Protein AF-X1LHS2-F1 (afdb_monomer_lite)

Structure (mmCIF, N/CA/C/O backbone):
data_AF-X1LHS2-F1
#
_entry.id   AF-X1LHS2-F1
#
loop_
_atom_site.group_PDB
_atom_site.id
_atom_site.type_symbol
_atom_site.label_atom_id
_atom_site.label_alt_id
_atom_site.label_comp_id
_atom_site.label_asym_id
_atom_site.label_entity_id
_atom_site.label_seq_id
_atom_site.pdbx_PDB_ins_code
_atom_site.Cartn_x
_atom_site.Cartn_y
_atom_site.Cartn_z
_atom_site.occupancy
_atom_site.B_iso_or_equiv
_atom_site.auth_seq_id
_atom_site.auth_comp_id
_atom_site.auth_asym_id
_atom_site.auth_atom_id
_atom_site.pdbx_PDB_model_num
ATOM 1 N N . ARG A 1 1 ? -38.981 -6.660 27.060 1.00 59.09 1 ARG A N 1
ATOM 2 C CA . ARG A 1 1 ? -37.739 -7.383 26.666 1.00 59.09 1 ARG A CA 1
ATOM 3 C C . ARG A 1 1 ? -36.846 -6.541 25.752 1.00 59.09 1 ARG A C 1
ATOM 5 O O . ARG A 1 1 ? -35.764 -6.213 26.203 1.00 59.09 1 ARG A O 1
ATOM 12 N N . GLY A 1 2 ? -37.255 -6.152 24.534 1.00 71.25 2 GLY A N 1
ATOM 13 C CA . GLY A 1 2 ? -36.414 -5.306 23.658 1.00 71.25 2 GLY A CA 1
ATOM 14 C C . GLY A 1 2 ? -36.145 -3.892 24.203 1.00 71.25 2 GLY A C 1
ATOM 15 O O . GLY A 1 2 ? -35.006 -3.435 24.198 1.00 71.25 2 GLY A O 1
ATOM 16 N N . GLU A 1 3 ? -37.166 -3.231 24.757 1.00 77.56 3 GLU A N 1
ATOM 17 C CA . GLU A 1 3 ? -37.019 -1.893 25.357 1.00 77.56 3 GLU A CA 1
ATOM 18 C C . GLU A 1 3 ? -36.154 -1.891 26.624 1.00 77.56 3 GLU A C 1
ATOM 20 O O . GLU A 1 3 ? -35.347 -0.984 26.817 1.00 77.56 3 GLU A O 1
ATOM 25 N N . ASP A 1 4 ? -36.255 -2.932 27.456 1.00 84.12 4 ASP A N 1
ATOM 26 C CA . ASP A 1 4 ? -35.435 -3.068 28.666 1.00 84.12 4 ASP A CA 1
ATOM 27 C C . ASP A 1 4 ? -33.950 -3.217 28.330 1.00 84.12 4 ASP A C 1
ATOM 29 O O . ASP A 1 4 ? -33.103 -2.587 28.962 1.00 84.12 4 ASP A O 1
ATOM 33 N N . VAL A 1 5 ? -33.639 -4.018 27.306 1.00 85.56 5 VAL A N 1
ATOM 34 C CA . VAL A 1 5 ? -32.272 -4.223 26.812 1.00 85.56 5 VAL A CA 1
ATOM 35 C C . VAL A 1 5 ? -31.713 -2.918 26.248 1.00 85.56 5 VAL A C 1
ATOM 37 O O . VAL A 1 5 ? -30.623 -2.507 26.645 1.00 85.56 5 VAL A O 1
ATOM 40 N N . LYS A 1 6 ? -32.485 -2.202 25.417 1.00 88.06 6 LYS A N 1
ATOM 41 C CA . LYS A 1 6 ? -32.100 -0.875 24.913 1.00 88.06 6 LYS A CA 1
ATOM 42 C C . LYS A 1 6 ? -31.823 0.104 26.058 1.00 88.06 6 LYS A C 1
ATOM 44 O O . LYS A 1 6 ? -30.785 0.760 26.058 1.00 88.06 6 LYS A O 1
ATOM 49 N N . ARG A 1 7 ? -32.710 0.175 27.056 1.00 90.94 7 ARG A N 1
ATOM 50 C CA . ARG A 1 7 ? -32.557 1.058 28.223 1.00 90.94 7 ARG A CA 1
ATOM 51 C C . ARG A 1 7 ? -31.268 0.773 28.994 1.00 90.94 7 ARG A C 1
ATOM 53 O O . ARG A 1 7 ? -30.566 1.711 29.359 1.00 90.94 7 ARG A O 1
ATOM 60 N N . VAL A 1 8 ? -30.951 -0.501 29.234 1.00 91.75 8 VAL A N 1
ATOM 61 C CA . VAL A 1 8 ? -29.719 -0.897 29.936 1.00 91.75 8 VAL A CA 1
ATOM 62 C C . VAL A 1 8 ? -28.481 -0.524 29.123 1.00 91.75 8 VAL A C 1
ATOM 64 O O . VAL A 1 8 ? -27.545 0.039 29.680 1.00 91.75 8 VAL A O 1
ATOM 67 N N . ILE A 1 9 ? -28.478 -0.779 27.815 1.00 91.19 9 ILE A N 1
ATOM 68 C CA . ILE A 1 9 ? -27.330 -0.487 26.943 1.00 91.19 9 ILE A CA 1
ATOM 69 C C . ILE A 1 9 ? -27.050 1.012 26.862 1.00 91.19 9 ILE A C 1
ATOM 71 O O . ILE A 1 9 ? -25.895 1.421 26.963 1.00 91.19 9 ILE A O 1
ATOM 75 N N . VAL A 1 10 ? -28.094 1.833 26.738 1.00 90.88 10 VAL A N 1
ATOM 76 C CA . VAL A 1 10 ? -27.954 3.296 26.759 1.00 90.88 10 VAL A CA 1
ATOM 77 C C . VAL A 1 10 ? -27.411 3.765 28.110 1.00 90.88 10 VAL A C 1
ATOM 79 O O . VAL A 1 10 ? -26.452 4.528 28.138 1.00 90.88 10 VAL A O 1
ATOM 82 N N . ALA A 1 11 ? -27.926 3.240 29.228 1.00 92.62 11 ALA A N 1
ATOM 83 C CA . ALA A 1 11 ? -27.426 3.589 30.560 1.00 92.62 11 ALA A CA 1
ATOM 84 C C . ALA A 1 11 ? -25.949 3.199 30.767 1.00 92.62 11 ALA A C 1
ATOM 86 O O . ALA A 1 11 ? -25.182 3.958 31.360 1.00 92.62 11 ALA A O 1
ATOM 87 N N . VAL A 1 12 ? -25.529 2.037 30.254 1.00 90.31 12 VAL A N 1
ATOM 88 C CA . VAL A 1 12 ? -24.115 1.631 30.237 1.00 90.31 12 VAL A CA 1
ATOM 89 C C . VAL A 1 12 ? -23.294 2.617 29.407 1.00 90.31 12 VAL A C 1
ATOM 91 O O . VAL A 1 12 ? -22.234 3.058 29.848 1.00 90.31 12 VAL A O 1
ATOM 94 N N . GLY A 1 13 ? -23.781 3.001 28.229 1.00 90.12 13 GLY A N 1
ATOM 95 C CA . GLY A 1 13 ? -23.100 3.964 27.374 1.00 90.12 13 GLY A CA 1
ATOM 96 C C . GLY A 1 13 ? -22.934 5.342 28.005 1.00 90.12 13 GLY A C 1
ATOM 97 O O . GLY A 1 13 ? -21.842 5.907 27.946 1.00 90.12 13 GLY A O 1
ATOM 98 N N . ASP A 1 14 ? -23.964 5.847 28.679 1.00 91.19 14 ASP A N 1
ATOM 99 C CA . ASP A 1 14 ? -23.903 7.107 29.422 1.00 91.19 14 ASP A CA 1
ATOM 100 C C . ASP A 1 14 ? -22.862 7.047 30.547 1.00 91.19 14 ASP A C 1
ATOM 102 O O . ASP A 1 14 ? -22.088 7.991 30.726 1.00 91.19 14 ASP A O 1
ATOM 106 N N . ALA A 1 15 ? -22.759 5.910 31.244 1.00 91.88 15 ALA A N 1
ATOM 107 C CA . ALA A 1 15 ? -21.727 5.697 32.256 1.00 91.88 15 ALA A CA 1
ATOM 108 C C . ALA A 1 15 ? -20.308 5.730 31.657 1.00 91.88 15 ALA A C 1
ATOM 110 O O . ALA A 1 15 ? -19.423 6.381 32.216 1.00 91.88 15 ALA A O 1
ATOM 111 N N . PHE A 1 16 ? -20.079 5.097 30.499 1.00 91.00 16 PHE A N 1
ATOM 112 C CA . PHE A 1 16 ? -18.788 5.163 29.797 1.00 91.00 16 PHE A CA 1
ATOM 113 C C . PHE A 1 16 ? -18.460 6.580 29.310 1.00 91.00 16 PHE A C 1
ATOM 115 O O . PHE A 1 16 ? -17.316 7.026 29.434 1.00 91.00 16 PHE A O 1
ATOM 122 N N . ILE A 1 17 ? -19.449 7.320 28.803 1.00 89.50 17 ILE A N 1
ATOM 123 C CA . ILE A 1 17 ? -19.281 8.724 28.401 1.00 89.50 17 ILE A CA 1
ATOM 124 C C . ILE A 1 17 ? -18.908 9.584 29.613 1.00 89.50 17 ILE A C 1
ATOM 126 O O . ILE A 1 17 ? -17.996 10.406 29.530 1.00 89.50 17 ILE A O 1
ATOM 130 N N . GLN A 1 18 ? -19.568 9.382 30.752 1.00 90.69 18 GLN A N 1
ATOM 131 C CA . GLN A 1 18 ? -19.261 10.121 31.971 1.00 90.69 18 GLN A CA 1
ATOM 132 C C . GLN A 1 18 ? -17.864 9.776 32.500 1.00 90.69 18 GLN A C 1
ATOM 134 O O . GLN A 1 18 ? -17.106 10.681 32.854 1.00 90.69 18 GLN A O 1
ATOM 139 N N . ALA A 1 19 ? -17.489 8.495 32.509 1.00 90.12 19 ALA A N 1
ATOM 140 C CA . ALA A 1 19 ? -16.157 8.050 32.913 1.00 90.12 19 ALA A CA 1
ATOM 141 C C . ALA A 1 19 ? -15.055 8.646 32.020 1.00 90.12 19 ALA A C 1
ATOM 143 O O . ALA A 1 19 ? -13.999 9.038 32.520 1.00 90.12 19 ALA A O 1
ATOM 144 N N . SER A 1 20 ? -15.329 8.794 30.721 1.00 89.62 20 SER A N 1
ATOM 145 C CA . SER A 1 20 ? -14.397 9.367 29.742 1.00 89.62 20 SER A CA 1
ATOM 146 C C . SER A 1 20 ? -13.970 10.801 30.074 1.00 89.62 20 SER A C 1
ATOM 148 O O . SER A 1 20 ? -12.860 11.200 29.747 1.00 89.62 20 SER A O 1
ATOM 150 N N . SER A 1 21 ? -14.796 11.575 30.791 1.00 84.81 21 SER A N 1
ATOM 151 C CA . SER A 1 21 ? -14.449 12.950 31.197 1.00 84.81 21 SER A CA 1
ATOM 152 C C . SER A 1 21 ? -13.212 13.052 32.103 1.00 84.81 21 SER A C 1
ATOM 154 O O . SER A 1 21 ? -12.633 14.130 32.223 1.00 84.81 21 SER A O 1
ATOM 156 N N . LYS A 1 22 ? -12.813 11.945 32.743 1.00 88.31 22 LYS A N 1
ATOM 157 C CA . LYS A 1 22 ? -11.669 11.867 33.665 1.00 88.31 22 LYS A CA 1
ATOM 158 C C . LYS A 1 22 ? -10.515 11.013 33.135 1.00 88.31 22 LYS A C 1
ATOM 160 O O . LYS A 1 22 ? -9.505 10.885 33.822 1.00 88.31 22 LYS A O 1
ATOM 165 N N . ALA A 1 23 ? -10.680 10.388 31.973 1.00 90.88 23 ALA A N 1
ATOM 166 C CA . ALA A 1 23 ? -9.703 9.475 31.395 1.00 90.88 23 ALA A CA 1
ATOM 167 C C . ALA A 1 23 ? -8.773 10.201 30.414 1.00 90.88 23 ALA A C 1
ATOM 169 O O . ALA A 1 23 ? -9.053 11.322 29.986 1.00 90.88 23 ALA A O 1
ATOM 170 N N . SER A 1 24 ? -7.673 9.547 30.029 1.00 91.94 24 SER A N 1
ATOM 171 C CA . SER A 1 24 ? -6.849 10.042 28.921 1.00 91.94 24 SER A CA 1
ATOM 172 C C . SER A 1 24 ? -7.632 9.987 27.600 1.00 91.94 24 SER A C 1
ATOM 174 O O . SER A 1 24 ? -8.632 9.267 27.475 1.00 91.94 24 SER A O 1
ATOM 176 N N . ALA A 1 25 ? -7.193 10.733 26.592 1.00 90.88 25 ALA A N 1
ATOM 177 C CA . ALA A 1 25 ? -7.806 10.713 25.271 1.00 90.88 25 ALA A CA 1
ATOM 178 C C . ALA A 1 25 ? -7.677 9.333 24.602 1.00 90.88 25 ALA A C 1
ATOM 180 O O . ALA A 1 25 ? -8.641 8.866 23.995 1.00 90.88 25 ALA A O 1
ATOM 181 N N . LEU A 1 26 ? -6.551 8.630 24.775 1.00 88.88 26 LEU A N 1
ATOM 182 C CA . LEU A 1 26 ? -6.389 7.244 24.314 1.00 88.88 26 LEU A CA 1
ATOM 183 C C . LEU A 1 26 ? -7.371 6.284 25.000 1.00 88.88 26 LEU A C 1
ATOM 185 O O . LEU A 1 26 ? -8.037 5.495 24.329 1.00 88.88 26 LEU A O 1
ATOM 189 N N . GLN A 1 27 ? -7.511 6.374 26.325 1.00 90.62 27 GLN A N 1
ATOM 190 C CA . GLN A 1 27 ? -8.464 5.547 27.076 1.00 90.62 27 GLN A CA 1
ATOM 191 C C . GLN A 1 27 ? -9.911 5.834 26.665 1.00 90.62 27 GLN A C 1
ATOM 193 O O . GLN A 1 27 ? -10.691 4.911 26.433 1.00 90.62 27 GLN A O 1
ATOM 198 N N . THR A 1 28 ? -10.246 7.115 26.515 1.00 92.19 28 THR A N 1
ATOM 199 C CA . THR A 1 28 ? -11.553 7.562 26.031 1.00 92.19 28 THR A CA 1
ATOM 200 C C . THR A 1 28 ? -11.835 7.010 24.637 1.00 92.19 28 THR A C 1
ATOM 202 O O . THR A 1 28 ? -12.903 6.447 24.413 1.00 92.19 28 THR A O 1
ATOM 205 N N . SER A 1 29 ? -10.874 7.103 23.712 1.00 91.19 29 SER A N 1
ATOM 206 C CA . SER A 1 29 ? -10.999 6.537 22.364 1.00 91.19 29 SER A CA 1
ATOM 207 C C . SER A 1 29 ? -11.299 5.036 22.418 1.00 91.19 29 SER A C 1
ATOM 209 O O . SER A 1 29 ? -12.275 4.583 21.822 1.00 91.19 29 SER A O 1
ATOM 211 N N . ALA A 1 30 ? -10.544 4.268 23.210 1.00 90.19 30 ALA A N 1
ATOM 212 C CA . ALA A 1 30 ? -10.753 2.828 23.350 1.00 90.19 30 ALA A CA 1
ATOM 213 C C . ALA A 1 30 ? -12.151 2.475 23.897 1.00 90.19 30 ALA A C 1
ATOM 215 O O . ALA A 1 30 ? -12.813 1.562 23.394 1.00 90.19 30 ALA A O 1
ATOM 216 N N . TRP A 1 31 ? -12.636 3.207 24.903 1.00 93.69 31 TRP A N 1
ATOM 217 C CA . TRP A 1 31 ? -13.978 3.003 25.456 1.00 93.69 31 TRP A CA 1
ATOM 218 C C . TRP A 1 31 ? -15.085 3.377 24.474 1.00 93.69 31 TRP A C 1
ATOM 220 O O . TRP A 1 31 ? -16.051 2.627 24.336 1.00 93.69 31 TRP A O 1
ATOM 230 N N . LEU A 1 32 ? -14.939 4.493 23.758 1.00 92.19 32 LEU A N 1
ATOM 231 C CA . LEU A 1 32 ? -15.903 4.922 22.749 1.00 92.19 32 LEU A CA 1
ATOM 232 C C . LEU A 1 32 ? -15.955 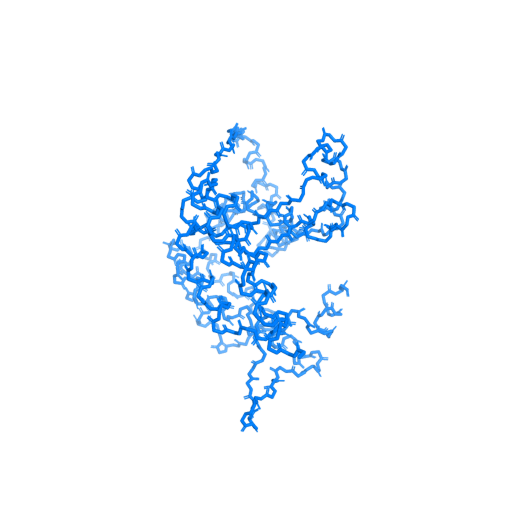3.950 21.562 1.00 92.19 32 LEU A C 1
ATOM 234 O O . LEU A 1 32 ? -17.046 3.652 21.088 1.00 92.19 32 LEU A O 1
ATOM 238 N N . GLN A 1 33 ? -14.826 3.384 21.124 1.00 91.38 33 GLN A N 1
ATOM 239 C CA . GLN A 1 33 ? -14.816 2.332 20.097 1.00 91.38 33 GLN A CA 1
ATOM 240 C C . GLN A 1 33 ? -15.627 1.108 20.538 1.00 91.38 33 GLN A C 1
ATOM 242 O O . GLN A 1 33 ? -16.459 0.603 19.782 1.00 91.38 33 GLN A O 1
ATOM 247 N N . ARG A 1 34 ? -15.415 0.647 21.779 1.00 91.38 34 ARG A N 1
ATOM 248 C CA . ARG A 1 34 ? -16.170 -0.478 22.342 1.00 91.38 34 ARG A CA 1
ATOM 249 C C . ARG A 1 34 ? -17.658 -0.152 22.432 1.00 91.38 34 ARG A C 1
ATOM 251 O O . ARG A 1 34 ? -18.480 -0.983 22.068 1.00 91.38 34 ARG A O 1
ATOM 258 N N . LEU A 1 35 ? -18.002 1.056 22.874 1.00 93.50 35 LEU A N 1
ATOM 259 C CA . LEU A 1 35 ? -19.388 1.502 22.960 1.00 93.50 35 LEU A CA 1
ATOM 260 C C . LEU A 1 35 ? -20.058 1.574 21.581 1.00 93.50 35 LEU A C 1
ATOM 262 O O . LEU A 1 35 ? -21.185 1.112 21.428 1.00 93.50 35 LEU A O 1
ATOM 266 N N . HIS A 1 36 ? -19.355 2.096 20.574 1.00 93.94 36 HIS A N 1
ATOM 267 C CA . HIS A 1 36 ? -19.827 2.129 19.192 1.00 93.94 36 HIS A CA 1
ATOM 268 C C .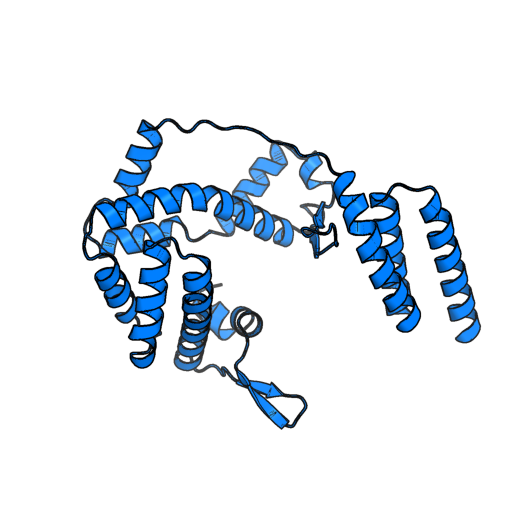 HIS A 1 36 ? -20.128 0.718 18.667 1.00 93.94 36 HIS A C 1
ATOM 270 O O . HIS A 1 36 ? -21.197 0.493 18.099 1.00 93.94 36 HIS A O 1
ATOM 276 N N . ALA A 1 37 ? -19.215 -0.237 18.882 1.00 92.69 37 ALA A N 1
ATOM 277 C CA . ALA A 1 37 ? -19.409 -1.630 18.479 1.00 92.69 37 ALA A CA 1
ATOM 278 C C . ALA A 1 37 ? -20.652 -2.243 19.143 1.00 92.69 37 ALA A C 1
ATOM 280 O O . ALA A 1 37 ? -21.505 -2.784 18.442 1.00 92.69 37 ALA A O 1
ATOM 281 N N . THR A 1 38 ? -20.813 -2.056 20.457 1.00 92.62 38 THR A N 1
ATOM 282 C CA . THR A 1 38 ? -22.007 -2.502 21.191 1.00 92.62 38 THR A CA 1
ATOM 283 C C . THR A 1 38 ? -23.281 -1.871 20.622 1.00 92.62 38 THR A C 1
ATOM 285 O O . THR A 1 38 ? -24.257 -2.564 20.363 1.00 92.62 38 THR A O 1
ATOM 288 N N . TYR A 1 39 ? -23.307 -0.560 20.374 1.00 94.31 39 TYR A N 1
ATOM 289 C CA . TYR A 1 39 ? -24.490 0.088 19.799 1.00 94.31 39 TYR A CA 1
ATOM 290 C C . TYR A 1 39 ? -24.850 -0.464 18.416 1.00 94.31 39 TYR A C 1
ATOM 292 O O . TYR A 1 39 ? -26.028 -0.709 18.155 1.00 94.31 39 TYR A O 1
ATOM 300 N N . LYS A 1 40 ? -23.863 -0.728 17.551 1.00 93.06 40 LYS A N 1
ATOM 301 C CA . LYS A 1 40 ? -24.103 -1.371 16.250 1.00 93.06 40 LYS A CA 1
ATOM 302 C C . LYS A 1 40 ? -24.645 -2.793 16.397 1.00 93.06 40 LYS A C 1
ATOM 304 O O . LYS A 1 40 ? -25.608 -3.122 15.710 1.00 93.06 40 LYS A O 1
ATOM 309 N N . GLU A 1 41 ? -24.084 -3.597 17.299 1.00 92.56 41 GLU A N 1
ATOM 310 C CA . GLU A 1 41 ? -24.525 -4.975 17.566 1.00 92.56 41 GLU A CA 1
ATOM 311 C C . GLU A 1 41 ? -26.004 -5.040 17.981 1.00 92.56 41 GLU A C 1
ATOM 313 O O . GLU A 1 41 ? -26.743 -5.916 17.538 1.00 92.56 41 GLU A O 1
ATOM 318 N N . PHE A 1 42 ? -26.470 -4.058 18.758 1.00 92.12 42 PHE A N 1
ATOM 319 C CA . PHE A 1 42 ? -27.859 -3.972 19.216 1.00 92.12 42 PHE A CA 1
ATOM 320 C C . PHE A 1 42 ? -28.777 -3.114 18.323 1.00 92.12 42 PHE A C 1
ATOM 322 O O . PHE A 1 42 ? -29.907 -2.812 18.710 1.00 92.12 42 PHE A O 1
ATOM 329 N N . GLY A 1 43 ? -28.325 -2.709 17.130 1.00 91.94 43 GLY A N 1
ATOM 330 C CA . GLY A 1 43 ? -29.133 -1.955 16.162 1.00 91.94 43 GLY A CA 1
ATOM 331 C C . GLY A 1 43 ? -29.392 -0.484 16.522 1.00 91.94 43 GLY A C 1
ATOM 332 O O . GLY A 1 43 ? -30.231 0.165 15.897 1.00 91.94 43 GLY A O 1
ATOM 333 N N . LEU A 1 44 ? -28.667 0.069 17.496 1.00 92.56 44 LEU A N 1
ATOM 334 C CA . LEU A 1 44 ? -28.751 1.460 17.957 1.00 92.56 44 LEU A CA 1
ATOM 335 C C . LEU A 1 44 ? -27.935 2.387 17.045 1.00 92.56 44 LEU A C 1
ATOM 337 O O . LEU A 1 44 ? -26.880 2.905 17.410 1.00 92.56 44 LEU A O 1
ATOM 341 N N . SER A 1 45 ? -28.394 2.530 15.800 1.00 92.50 45 SER A N 1
ATOM 342 C CA . SER A 1 45 ? -27.631 3.212 14.746 1.00 92.50 45 SER A CA 1
ATOM 343 C C . SER A 1 45 ? -27.439 4.706 15.001 1.00 92.50 45 SER A C 1
ATOM 345 O O . SER A 1 45 ? -26.349 5.212 14.741 1.00 92.50 45 SER A O 1
ATOM 347 N N . ASP A 1 46 ? -28.449 5.388 15.544 1.00 93.00 46 ASP A N 1
ATOM 348 C CA . ASP A 1 46 ? -28.384 6.827 15.828 1.00 93.00 46 ASP A CA 1
ATOM 349 C C . ASP A 1 46 ? -27.424 7.121 16.985 1.00 93.00 46 ASP A C 1
ATOM 351 O O . ASP A 1 46 ? -26.655 8.085 16.959 1.00 93.00 46 ASP A O 1
ATOM 355 N N . GLU A 1 47 ? -27.449 6.282 18.021 1.00 92.12 47 GLU A N 1
ATOM 356 C CA . GLU A 1 47 ? -26.526 6.365 19.142 1.00 92.12 47 GLU A CA 1
ATOM 357 C C . GLU A 1 47 ? -25.097 6.046 18.693 1.00 92.12 47 GLU A C 1
ATOM 359 O O . GLU A 1 47 ? -24.179 6.777 19.060 1.00 92.12 47 GLU A O 1
ATOM 364 N N . ALA A 1 48 ? -24.903 5.025 17.850 1.00 92.75 48 ALA A N 1
ATOM 365 C CA . ALA A 1 48 ? -23.603 4.717 17.258 1.00 92.75 48 ALA A CA 1
ATOM 366 C C . ALA A 1 48 ? -23.053 5.902 16.447 1.00 92.75 48 ALA A C 1
ATOM 368 O O . ALA A 1 48 ? -21.903 6.285 16.642 1.00 92.75 48 ALA A O 1
ATOM 369 N N . GLU A 1 49 ? -23.873 6.553 15.619 1.00 93.62 49 GLU A N 1
ATOM 370 C CA . GLU A 1 49 ? -23.442 7.713 14.827 1.00 93.62 49 GLU A CA 1
ATOM 371 C C . GLU A 1 49 ? -22.950 8.870 15.713 1.00 93.62 49 GLU A C 1
ATOM 373 O O . GLU A 1 49 ? -21.905 9.470 15.457 1.00 93.62 49 GLU A O 1
ATOM 378 N N . LYS A 1 50 ? -23.632 9.129 16.835 1.00 93.12 50 LYS A N 1
ATOM 379 C CA . LYS A 1 50 ? -23.176 10.121 17.825 1.00 93.12 50 LYS A CA 1
ATOM 380 C C . LYS A 1 50 ? -21.817 9.760 18.426 1.00 93.12 50 LYS A C 1
ATOM 382 O O . LYS A 1 50 ? -21.020 10.657 18.707 1.00 93.12 50 LYS A O 1
ATOM 387 N N . ILE A 1 51 ? -21.539 8.473 18.643 1.00 93.00 51 ILE A N 1
ATOM 388 C CA . ILE A 1 51 ? -20.227 8.024 19.125 1.00 93.00 51 ILE A CA 1
ATOM 389 C C . ILE A 1 51 ? -19.151 8.212 18.050 1.00 93.00 51 ILE A C 1
ATOM 391 O O . ILE A 1 51 ? -18.051 8.642 18.390 1.00 93.00 51 ILE A O 1
ATOM 395 N N . SER A 1 52 ? -19.460 7.983 16.771 1.00 90.56 52 SER A N 1
ATOM 396 C CA . SER A 1 52 ? -18.532 8.228 15.655 1.00 90.56 52 SER A CA 1
ATOM 397 C C . SER A 1 52 ? -18.059 9.683 15.597 1.00 90.56 52 SER A C 1
ATOM 399 O O . SER A 1 52 ? -16.871 9.943 15.397 1.00 90.56 52 SER A O 1
ATOM 401 N N . ILE A 1 53 ? -18.962 10.637 15.844 1.00 90.81 53 ILE A N 1
ATOM 402 C CA . ILE A 1 53 ? -18.623 12.066 15.923 1.00 90.81 53 ILE A CA 1
ATOM 403 C C . ILE A 1 53 ? -17.660 12.327 17.091 1.00 90.81 53 ILE A C 1
ATOM 405 O O . ILE A 1 53 ? -16.603 12.923 16.895 1.00 90.81 53 ILE A O 1
ATOM 409 N N . LYS A 1 54 ? -17.965 11.805 18.286 1.00 89.81 54 LYS A N 1
ATOM 410 C CA . LYS A 1 54 ? -17.098 11.958 19.470 1.00 89.81 54 LYS A CA 1
ATOM 411 C C . LYS A 1 54 ? -15.726 11.308 19.289 1.00 89.81 54 LYS A C 1
ATOM 413 O O . LYS A 1 54 ? -14.723 11.869 19.717 1.00 89.81 54 LYS A O 1
ATOM 418 N N . LEU A 1 55 ? -15.660 10.142 18.645 1.00 89.38 55 LEU A N 1
ATOM 419 C CA . LEU A 1 55 ? -14.398 9.466 18.326 1.00 89.38 55 LEU A CA 1
ATOM 420 C C . LEU A 1 55 ? -13.496 10.346 17.458 1.00 89.38 55 LEU A C 1
ATOM 422 O O . LEU A 1 55 ? -12.296 10.427 17.711 1.00 89.38 55 LEU A O 1
ATOM 426 N N . ARG A 1 56 ? -14.073 11.048 16.477 1.00 87.44 56 ARG A N 1
ATOM 427 C CA . ARG A 1 56 ? -13.334 12.004 15.647 1.00 87.44 56 ARG A CA 1
ATOM 428 C C . ARG A 1 56 ? -12.780 13.171 16.469 1.00 87.44 56 ARG A C 1
ATOM 430 O O . ARG A 1 56 ? -11.632 13.542 16.266 1.00 87.44 56 ARG A O 1
ATOM 437 N N . GLU A 1 57 ? -13.565 13.729 17.387 1.00 88.06 57 GLU A N 1
ATOM 438 C CA . GLU A 1 57 ? -13.139 14.847 18.247 1.00 88.06 57 GLU A CA 1
ATOM 439 C C . GLU A 1 57 ? -12.023 14.448 19.226 1.00 88.06 57 GLU A C 1
ATOM 441 O O . GLU A 1 57 ? -11.112 15.227 19.505 1.00 88.06 57 GLU A O 1
ATOM 446 N N . VAL A 1 58 ? -12.085 13.226 19.761 1.00 90.75 58 VAL A N 1
ATOM 447 C CA . VAL A 1 58 ? -11.086 12.705 20.706 1.00 90.75 58 VAL A CA 1
ATOM 448 C C . VAL A 1 58 ? -9.797 12.285 19.996 1.00 90.75 58 VAL A C 1
ATOM 450 O O . VAL A 1 58 ? -8.727 12.379 20.600 1.00 90.75 58 VAL A O 1
ATOM 453 N N . GLY A 1 59 ? -9.873 11.872 18.727 1.00 86.62 59 GLY A N 1
ATOM 454 C CA . GLY A 1 59 ? -8.734 11.390 17.938 1.00 86.62 59 GLY A CA 1
ATOM 455 C C . GLY A 1 59 ? -7.539 12.346 17.932 1.00 86.62 59 GLY A C 1
ATOM 456 O O . GLY A 1 59 ? -6.419 11.929 18.226 1.00 86.62 59 GLY A O 1
ATOM 457 N N . GLU A 1 60 ? -7.763 13.644 17.711 1.00 86.19 60 GLU A N 1
ATOM 458 C CA . GLU A 1 60 ? -6.676 14.635 17.685 1.00 86.19 60 GLU A CA 1
ATOM 459 C C . GLU A 1 60 ? -5.926 14.708 19.023 1.00 86.19 60 GLU A C 1
ATOM 461 O O . GLU A 1 60 ? -4.694 14.766 19.060 1.00 86.19 60 GLU A O 1
ATOM 466 N N . LYS A 1 61 ? -6.663 14.636 20.138 1.00 87.75 61 LYS A N 1
ATOM 467 C CA . LYS A 1 61 ? -6.076 14.615 21.483 1.00 87.75 61 LYS A CA 1
ATOM 468 C C . LYS A 1 61 ? -5.359 13.296 21.751 1.00 87.75 61 LYS A C 1
ATOM 470 O O . LYS A 1 61 ? -4.252 13.316 22.278 1.00 87.75 61 LYS A O 1
ATOM 475 N N . ALA A 1 62 ? -5.940 12.168 21.348 1.00 86.56 62 ALA A N 1
ATOM 476 C CA . ALA A 1 62 ? -5.328 10.849 21.499 1.00 86.56 62 ALA A CA 1
ATOM 477 C C . ALA A 1 62 ? -3.984 10.769 20.761 1.00 86.56 62 ALA A C 1
ATOM 479 O O . ALA A 1 62 ? -2.999 10.293 21.320 1.00 86.56 62 ALA A O 1
ATOM 480 N N . LYS A 1 63 ? -3.905 11.342 19.556 1.00 86.31 63 LYS A N 1
ATOM 481 C CA . LYS A 1 63 ? -2.657 11.459 18.798 1.00 86.31 63 LYS A CA 1
ATOM 482 C C . LYS A 1 63 ? -1.597 12.275 19.543 1.00 86.31 63 LYS A C 1
ATOM 484 O O . LYS A 1 63 ? -0.427 11.914 19.504 1.00 86.31 63 LYS A O 1
ATOM 489 N N . SER A 1 64 ? -1.989 13.348 20.234 1.00 86.56 64 SER A N 1
ATOM 490 C CA . SER A 1 64 ? -1.053 14.168 21.019 1.00 86.56 64 SER A CA 1
ATOM 491 C C . SER A 1 64 ? -0.478 13.453 22.252 1.00 86.56 64 SER A C 1
ATOM 493 O O . SER A 1 64 ? 0.578 13.846 22.742 1.00 86.56 64 SER A O 1
ATOM 495 N N . GLU A 1 65 ? -1.133 12.390 22.736 1.00 89.62 65 GLU A N 1
ATOM 496 C CA . GLU A 1 65 ? -0.628 11.548 23.832 1.00 89.62 65 GLU A CA 1
ATOM 497 C C . GLU A 1 65 ? 0.443 10.545 23.364 1.00 89.62 65 GLU A C 1
ATOM 499 O O . GLU A 1 65 ? 1.202 10.024 24.187 1.00 89.62 65 GLU A O 1
ATOM 504 N N . LEU A 1 66 ? 0.535 10.279 22.054 1.00 87.88 66 LEU A N 1
ATOM 505 C CA . LEU A 1 66 ? 1.541 9.387 21.482 1.00 87.88 66 LEU A CA 1
ATOM 506 C C . LEU A 1 66 ? 2.917 10.058 21.467 1.00 87.88 66 LEU A C 1
ATOM 508 O O . LEU A 1 66 ? 3.077 11.204 21.048 1.00 87.88 66 LEU A O 1
ATOM 512 N N . LYS A 1 67 ? 3.943 9.308 21.878 1.00 88.19 67 LYS A N 1
ATOM 513 C CA . LYS A 1 67 ? 5.333 9.768 21.834 1.00 88.19 67 LYS A CA 1
ATOM 514 C C . LYS A 1 67 ? 6.048 9.162 20.628 1.00 88.19 67 LYS A C 1
ATOM 516 O O . LYS A 1 67 ? 6.035 7.938 20.489 1.00 88.19 67 LYS A O 1
ATOM 521 N N . PRO A 1 68 ? 6.694 9.978 19.778 1.00 88.38 68 PRO A N 1
ATOM 522 C CA . PRO A 1 68 ? 7.491 9.450 18.687 1.00 88.38 68 PRO A CA 1
ATOM 523 C C . PRO A 1 68 ? 8.734 8.751 19.242 1.00 88.38 68 PRO A C 1
ATOM 525 O O . PRO A 1 68 ? 9.390 9.246 20.159 1.00 88.38 68 PRO A O 1
ATOM 528 N N . ILE A 1 69 ? 9.070 7.613 18.644 1.00 86.81 69 ILE A N 1
ATOM 529 C CA . ILE A 1 69 ? 10.369 6.965 18.802 1.00 86.81 69 ILE A CA 1
ATOM 530 C C . ILE A 1 69 ? 11.057 7.083 17.450 1.00 86.81 69 ILE A C 1
ATOM 532 O O . ILE A 1 69 ? 10.526 6.632 16.437 1.00 86.81 69 ILE A O 1
ATOM 536 N N . SER A 1 70 ? 12.219 7.725 17.430 1.00 87.56 70 SER A N 1
ATOM 537 C CA . SER A 1 70 ? 12.990 7.954 16.212 1.00 87.56 70 SER A CA 1
ATOM 538 C C . SER A 1 70 ? 14.421 7.486 16.397 1.00 87.56 70 SER A C 1
ATOM 540 O O . SER A 1 70 ? 15.021 7.706 17.450 1.00 87.56 70 SER A O 1
ATOM 542 N N . HIS A 1 71 ? 14.980 6.902 15.346 1.00 87.12 71 HIS A N 1
ATOM 543 C CA . HIS A 1 71 ? 16.384 6.538 15.273 1.00 87.12 71 HIS A CA 1
ATOM 544 C C . HIS A 1 71 ? 16.956 7.017 13.940 1.00 87.12 71 HIS A C 1
ATOM 546 O O . HIS A 1 71 ? 16.299 6.900 12.906 1.00 87.12 71 HIS A O 1
ATOM 552 N N . THR A 1 72 ? 18.170 7.560 13.973 1.00 89.62 72 THR A N 1
ATOM 553 C CA . THR A 1 72 ? 18.881 8.009 12.774 1.00 89.62 72 THR A CA 1
ATOM 554 C C . THR A 1 72 ? 19.886 6.946 12.376 1.00 89.62 72 THR A C 1
ATOM 556 O O . THR A 1 72 ? 20.706 6.535 13.192 1.00 89.62 72 THR A O 1
ATOM 559 N N . MET A 1 73 ? 19.841 6.534 11.112 1.00 87.88 73 MET A N 1
ATOM 560 C CA . MET A 1 73 ? 20.812 5.614 10.532 1.00 87.88 73 MET A CA 1
ATOM 561 C C . MET A 1 73 ? 21.593 6.326 9.434 1.00 87.88 73 MET A C 1
ATOM 563 O O . MET A 1 73 ? 21.002 6.911 8.527 1.00 87.88 73 MET A O 1
ATOM 567 N N . GLU A 1 74 ? 22.919 6.254 9.499 1.00 91.75 74 GLU A N 1
ATOM 568 C CA . GLU A 1 74 ? 23.788 6.767 8.445 1.00 91.75 74 GLU A CA 1
ATOM 569 C C . GLU A 1 74 ? 24.140 5.649 7.462 1.00 91.75 74 GLU A C 1
ATOM 571 O O . GLU A 1 74 ? 24.640 4.588 7.845 1.00 91.75 74 GLU A O 1
ATOM 576 N N . VAL A 1 75 ? 23.894 5.888 6.172 1.00 90.25 75 VAL A N 1
ATOM 577 C CA . VAL A 1 75 ? 24.292 4.974 5.098 1.00 90.25 75 VAL A CA 1
ATOM 578 C C . VAL A 1 75 ? 25.521 5.554 4.396 1.00 90.25 75 VAL A C 1
ATOM 580 O O . VAL A 1 75 ? 25.411 6.603 3.759 1.00 90.25 75 VAL A O 1
ATOM 583 N N . PRO A 1 76 ? 26.694 4.893 4.466 1.00 94.50 76 PRO A N 1
ATOM 584 C CA . PRO A 1 76 ? 27.892 5.369 3.787 1.00 94.50 76 PRO A CA 1
ATOM 585 C C . PRO A 1 76 ? 27.667 5.526 2.282 1.00 94.50 76 PRO A C 1
ATOM 587 O O . PRO A 1 76 ? 27.174 4.603 1.625 1.00 94.50 76 PRO A O 1
ATOM 590 N N . LYS A 1 77 ? 28.101 6.661 1.721 1.00 93.31 77 LYS A N 1
ATOM 591 C CA . LYS A 1 77 ? 27.945 6.975 0.292 1.00 93.31 77 LYS A CA 1
ATOM 592 C C . LYS A 1 77 ? 28.496 5.870 -0.613 1.00 93.31 77 LYS A C 1
ATOM 594 O O . LYS A 1 77 ? 27.827 5.463 -1.553 1.00 93.31 77 LYS A O 1
ATOM 599 N N . GLU A 1 78 ? 29.652 5.304 -0.275 1.00 95.06 78 GLU A N 1
ATOM 600 C CA . GLU A 1 78 ? 30.257 4.205 -1.039 1.00 95.06 78 GLU A CA 1
ATOM 601 C C . GLU A 1 78 ? 29.380 2.944 -1.088 1.00 95.06 78 GLU A C 1
ATOM 603 O O . GLU A 1 78 ? 29.339 2.249 -2.104 1.00 95.06 78 GLU A O 1
ATOM 608 N N . LYS A 1 79 ? 28.668 2.623 0.004 1.00 95.25 79 LYS A N 1
ATOM 609 C CA . LYS A 1 79 ? 27.730 1.490 0.021 1.00 95.25 79 LYS A CA 1
ATOM 610 C C . LYS A 1 79 ? 26.534 1.775 -0.880 1.00 95.25 79 LYS A C 1
ATOM 612 O O . LYS A 1 79 ? 26.103 0.878 -1.600 1.00 95.25 79 LYS A O 1
ATOM 617 N N . MET A 1 80 ? 26.047 3.015 -0.874 1.00 94.19 80 MET A N 1
ATOM 618 C CA . MET A 1 80 ? 24.967 3.454 -1.756 1.00 94.19 80 MET A CA 1
ATOM 619 C C . MET A 1 80 ? 25.367 3.382 -3.230 1.00 94.19 80 MET A C 1
ATOM 621 O O . MET A 1 80 ? 24.642 2.822 -4.045 1.00 94.19 80 MET A O 1
ATOM 625 N N . GLU A 1 81 ? 26.553 3.877 -3.578 1.00 94.69 81 GLU A N 1
ATOM 626 C CA . GLU A 1 81 ? 27.067 3.834 -4.949 1.00 94.69 81 GLU A CA 1
ATOM 627 C C . GLU A 1 81 ? 27.253 2.393 -5.438 1.00 94.69 81 GLU A C 1
ATOM 629 O O . GLU A 1 81 ? 26.842 2.067 -6.551 1.00 94.69 81 GLU A O 1
ATOM 634 N N . LYS A 1 82 ? 27.792 1.498 -4.597 1.00 96.06 82 LYS A N 1
ATOM 635 C CA . LYS A 1 82 ? 27.896 0.062 -4.914 1.00 96.06 82 LYS A CA 1
ATOM 636 C C . LYS A 1 82 ? 26.526 -0.584 -5.122 1.00 96.06 82 LYS A C 1
ATOM 638 O O . LYS A 1 82 ? 26.370 -1.381 -6.044 1.00 96.06 82 LYS A O 1
ATOM 643 N N . TYR A 1 83 ? 25.549 -0.236 -4.288 1.00 95.44 83 TYR A N 1
ATOM 644 C CA . TYR A 1 83 ? 24.176 -0.722 -4.402 1.00 95.44 83 TYR A CA 1
ATOM 645 C C . TYR A 1 83 ? 23.529 -0.284 -5.726 1.00 95.44 83 TYR A C 1
ATOM 647 O O . TYR A 1 83 ? 23.047 -1.122 -6.489 1.00 95.44 83 TYR A O 1
ATOM 655 N N . ILE A 1 84 ? 23.613 1.008 -6.057 1.00 95.94 84 ILE A N 1
ATOM 656 C CA . ILE A 1 84 ? 23.110 1.561 -7.321 1.00 95.94 84 ILE A CA 1
ATOM 657 C C . ILE A 1 84 ? 23.821 0.912 -8.513 1.00 95.94 84 ILE A C 1
ATOM 659 O O . ILE A 1 84 ? 23.168 0.476 -9.460 1.00 95.94 84 ILE A O 1
ATOM 663 N N . ALA A 1 85 ? 25.149 0.793 -8.476 1.00 94.69 85 ALA A N 1
ATOM 664 C CA . ALA A 1 85 ? 25.919 0.181 -9.556 1.00 94.69 85 ALA A CA 1
ATOM 665 C C . ALA A 1 85 ? 25.525 -1.286 -9.794 1.00 94.69 85 ALA A C 1
ATOM 667 O O . ALA A 1 85 ? 25.448 -1.722 -10.942 1.00 94.69 85 ALA A O 1
ATOM 668 N N . ALA A 1 86 ? 25.234 -2.045 -8.733 1.00 95.19 86 ALA A N 1
ATOM 669 C CA . ALA A 1 86 ? 24.783 -3.430 -8.847 1.00 95.19 86 ALA A CA 1
ATOM 670 C C . ALA A 1 86 ? 23.404 -3.549 -9.520 1.00 95.19 86 ALA A C 1
ATOM 672 O O . ALA A 1 86 ? 23.182 -4.485 -10.292 1.00 95.19 86 ALA A O 1
ATOM 673 N N . LEU A 1 87 ? 22.496 -2.603 -9.258 1.00 95.38 87 LEU A N 1
ATOM 674 C CA . LEU A 1 87 ? 21.143 -2.595 -9.822 1.00 95.38 87 LEU A CA 1
ATOM 675 C C . LEU A 1 87 ? 21.060 -1.984 -11.227 1.00 95.38 87 LEU A C 1
ATOM 677 O O . LEU A 1 87 ? 20.165 -2.329 -11.988 1.00 95.38 87 LEU A O 1
ATOM 681 N N . THR A 1 88 ? 22.005 -1.120 -11.598 1.00 93.56 88 THR A N 1
ATOM 682 C CA . THR A 1 88 ? 22.004 -0.389 -12.880 1.00 93.56 88 THR A CA 1
ATOM 683 C C . THR A 1 88 ? 22.990 -0.951 -13.915 1.00 93.56 88 THR A C 1
ATOM 685 O O . THR A 1 88 ? 23.233 -0.333 -14.960 1.00 93.56 88 THR A O 1
ATOM 688 N N . LYS A 1 89 ? 23.570 -2.129 -13.653 1.00 91.62 89 LYS A N 1
ATOM 689 C CA . LYS A 1 89 ? 24.504 -2.820 -14.552 1.00 91.62 89 LYS A CA 1
ATOM 690 C C . LYS A 1 89 ? 23.769 -3.580 -15.660 1.00 91.62 89 LYS A C 1
ATOM 692 O O . LYS A 1 89 ? 22.885 -4.377 -15.368 1.00 91.62 89 LYS A O 1
ATOM 697 N N . GLY A 1 90 ? 24.249 -3.422 -16.894 1.00 89.69 90 GLY A N 1
ATOM 698 C CA . GLY A 1 90 ? 23.714 -4.101 -18.077 1.00 89.69 90 GLY A CA 1
ATOM 699 C C . GLY A 1 90 ? 23.007 -3.143 -19.029 1.00 89.69 90 GLY A C 1
ATOM 700 O O . GLY A 1 90 ? 23.164 -1.917 -18.913 1.00 89.69 90 GLY A O 1
ATOM 701 N N . ASP A 1 91 ? 22.273 -3.734 -19.968 1.00 90.44 91 ASP A N 1
ATOM 702 C CA . ASP A 1 91 ? 21.345 -3.026 -20.843 1.00 90.44 91 ASP A CA 1
ATOM 703 C C . ASP A 1 91 ? 20.082 -2.591 -20.081 1.00 90.44 91 ASP A C 1
ATOM 705 O O . ASP A 1 91 ? 19.945 -2.821 -18.879 1.00 90.44 91 ASP A O 1
ATOM 709 N N . LEU A 1 92 ? 19.191 -1.861 -20.752 1.00 87.88 92 LEU A N 1
ATOM 710 C CA . LEU A 1 92 ? 18.006 -1.322 -20.095 1.00 87.88 92 LEU A CA 1
ATOM 711 C C . LEU A 1 92 ? 17.023 -2.422 -19.670 1.00 87.88 92 LEU A C 1
ATOM 713 O O . LEU A 1 92 ? 16.472 -2.331 -18.576 1.00 87.88 92 LEU A O 1
ATOM 717 N N . ASP A 1 93 ? 16.823 -3.442 -20.501 1.00 90.75 93 ASP A N 1
ATOM 718 C CA . ASP A 1 93 ? 15.848 -4.506 -20.253 1.00 90.75 93 ASP A CA 1
ATOM 719 C C . ASP A 1 93 ? 16.244 -5.327 -19.013 1.00 90.75 93 ASP A C 1
ATOM 721 O O . ASP A 1 93 ? 15.443 -5.487 -18.086 1.00 90.75 93 ASP A O 1
ATOM 725 N N . ASP A 1 94 ? 17.510 -5.750 -18.931 1.00 92.56 94 ASP A N 1
ATOM 726 C CA . ASP A 1 94 ? 18.067 -6.464 -17.779 1.00 92.56 94 ASP A CA 1
ATOM 727 C C . ASP A 1 94 ? 17.963 -5.639 -16.498 1.00 92.56 94 ASP A C 1
ATOM 729 O O . ASP A 1 94 ? 17.712 -6.163 -15.410 1.00 92.56 94 ASP A O 1
ATOM 733 N N . VAL A 1 95 ? 18.191 -4.333 -16.610 1.00 94.19 95 VAL A N 1
ATOM 734 C CA . VAL A 1 95 ? 18.163 -3.405 -15.484 1.00 94.19 95 VAL A CA 1
ATOM 735 C C . VAL A 1 95 ? 16.741 -3.191 -14.973 1.00 94.19 95 VAL A C 1
ATOM 737 O O . VAL A 1 95 ? 16.518 -3.285 -13.766 1.00 94.19 95 VAL A O 1
ATOM 740 N N . LEU A 1 96 ? 15.771 -2.949 -15.860 1.00 92.62 96 LEU A N 1
ATOM 741 C CA . LEU A 1 96 ? 14.365 -2.786 -15.483 1.00 92.62 96 LEU A CA 1
ATOM 742 C C . LEU A 1 96 ? 13.823 -4.059 -14.827 1.00 92.62 96 LEU A C 1
ATOM 744 O O . LEU A 1 96 ? 13.206 -3.986 -13.763 1.00 92.62 96 LEU A O 1
ATOM 748 N N . MET A 1 97 ? 14.125 -5.228 -15.399 1.00 92.81 97 MET A N 1
ATOM 749 C CA . MET A 1 97 ? 13.746 -6.520 -14.829 1.00 92.81 97 MET A CA 1
ATOM 750 C C . MET A 1 97 ? 14.403 -6.762 -13.464 1.00 92.81 97 MET A C 1
ATOM 752 O O . MET A 1 97 ? 13.735 -7.201 -12.527 1.00 92.81 97 MET A O 1
ATOM 756 N N . ARG A 1 98 ? 15.696 -6.448 -13.315 1.00 95.38 98 ARG A N 1
ATOM 757 C CA . ARG A 1 98 ? 16.423 -6.595 -12.045 1.00 95.38 98 ARG A CA 1
ATOM 758 C C . ARG A 1 98 ? 15.839 -5.713 -10.951 1.00 95.38 98 ARG A C 1
ATOM 760 O O . ARG A 1 98 ? 15.699 -6.178 -9.825 1.00 95.38 98 ARG A O 1
ATOM 767 N N . ILE A 1 99 ? 15.503 -4.466 -11.269 1.00 94.75 99 ILE A N 1
ATOM 768 C CA . ILE A 1 99 ? 14.877 -3.538 -10.322 1.00 94.75 99 ILE A CA 1
ATOM 769 C C . ILE A 1 99 ? 13.499 -4.059 -9.927 1.00 94.75 99 ILE A C 1
ATOM 771 O O . ILE A 1 99 ? 13.241 -4.196 -8.735 1.00 94.75 99 ILE A O 1
ATOM 775 N N . ALA A 1 100 ? 12.655 -4.427 -10.894 1.00 92.50 100 ALA A N 1
ATOM 776 C CA . ALA A 1 100 ? 11.342 -4.996 -10.605 1.00 92.50 100 ALA A CA 1
ATOM 777 C C . ALA A 1 100 ? 11.459 -6.221 -9.681 1.00 92.50 100 ALA A C 1
ATOM 779 O O . ALA A 1 100 ? 10.869 -6.240 -8.608 1.00 92.50 100 ALA A O 1
ATOM 780 N N . ALA A 1 101 ? 12.302 -7.197 -10.024 1.00 93.19 101 ALA A N 1
ATOM 781 C CA . ALA A 1 101 ? 12.491 -8.405 -9.221 1.00 93.19 101 ALA A CA 1
ATOM 782 C C . ALA A 1 101 ? 13.106 -8.148 -7.832 1.00 93.19 101 ALA A C 1
ATOM 784 O O . ALA A 1 101 ? 12.869 -8.929 -6.910 1.00 93.19 101 ALA A O 1
ATOM 785 N N . HIS A 1 102 ? 13.918 -7.096 -7.677 1.00 94.81 102 HIS A N 1
ATOM 786 C CA . HIS A 1 102 ? 14.547 -6.744 -6.403 1.00 94.81 102 HIS A CA 1
ATOM 787 C C . HIS A 1 102 ? 13.564 -6.100 -5.421 1.00 94.81 102 HIS A C 1
ATOM 789 O O . HIS A 1 102 ? 13.632 -6.405 -4.235 1.00 94.81 102 HIS A O 1
ATOM 795 N N . TYR A 1 103 ? 12.667 -5.241 -5.914 1.00 94.62 103 TYR A N 1
ATOM 796 C CA . TYR A 1 103 ? 11.730 -4.469 -5.088 1.00 94.62 103 TYR A CA 1
ATOM 797 C C . TYR A 1 103 ? 10.330 -5.087 -4.978 1.00 94.62 103 TYR A C 1
ATOM 799 O O . TYR A 1 103 ? 9.467 -4.511 -4.321 1.00 94.62 103 TYR A O 1
ATOM 807 N N . ILE A 1 104 ? 10.076 -6.243 -5.601 1.00 91.94 104 ILE A N 1
ATOM 808 C CA . ILE A 1 104 ? 8.867 -7.030 -5.328 1.00 91.94 104 ILE A CA 1
ATOM 809 C C . ILE A 1 104 ? 9.017 -7.682 -3.943 1.00 91.94 104 ILE A C 1
ATOM 811 O O . ILE A 1 104 ? 9.912 -8.520 -3.759 1.00 91.94 104 ILE A O 1
ATOM 815 N N . PRO A 1 105 ? 8.152 -7.347 -2.966 1.00 91.56 105 PRO A N 1
ATOM 816 C CA . PRO A 1 105 ? 8.217 -7.947 -1.644 1.00 91.56 105 PRO A CA 1
ATOM 817 C C . PRO A 1 105 ? 7.921 -9.447 -1.695 1.00 91.56 105 PRO A C 1
ATOM 819 O O . PRO A 1 105 ? 7.056 -9.905 -2.437 1.00 91.56 105 PRO A O 1
ATOM 822 N N . LYS A 1 106 ? 8.616 -10.227 -0.863 1.00 92.00 106 LYS A N 1
ATOM 823 C CA . LYS A 1 106 ? 8.415 -11.680 -0.765 1.00 92.00 106 LYS A CA 1
ATOM 824 C C . LYS A 1 106 ? 7.833 -12.031 0.594 1.00 92.00 106 LYS A C 1
ATOM 826 O O . LYS A 1 106 ? 8.538 -11.922 1.597 1.00 92.00 106 LYS A O 1
ATOM 831 N N . LYS A 1 107 ? 6.584 -12.509 0.621 1.00 92.25 107 LYS A N 1
ATOM 832 C CA . LYS A 1 107 ? 5.866 -12.882 1.854 1.00 92.25 107 LYS A CA 1
ATOM 833 C C . LYS A 1 107 ? 6.701 -13.782 2.770 1.00 92.25 107 LYS A C 1
ATOM 835 O O . LYS A 1 107 ? 6.916 -13.447 3.928 1.00 92.25 107 LYS A O 1
ATOM 840 N N . SER A 1 108 ? 7.281 -14.851 2.226 1.00 93.06 108 SER A N 1
ATOM 841 C CA . SER A 1 108 ? 8.109 -15.797 2.989 1.00 93.06 108 SER A CA 1
ATOM 842 C C . SER A 1 108 ? 9.369 -15.175 3.607 1.00 93.06 108 SER A C 1
ATOM 844 O O . SER A 1 108 ? 9.788 -15.572 4.695 1.00 93.06 108 SER A O 1
ATOM 846 N N . ALA A 1 109 ? 9.977 -14.186 2.944 1.00 93.88 109 ALA A N 1
ATOM 847 C CA . ALA A 1 109 ? 11.125 -13.463 3.487 1.00 93.88 109 ALA A CA 1
ATOM 848 C C . ALA A 1 109 ? 10.703 -12.545 4.643 1.00 93.88 109 ALA A C 1
ATOM 850 O O . ALA A 1 109 ? 11.389 -12.497 5.663 1.00 93.88 109 ALA A O 1
ATOM 851 N N . VAL A 1 110 ? 9.551 -11.879 4.509 1.00 95.25 110 VAL A N 1
ATOM 852 C CA . VAL A 1 110 ? 8.969 -11.033 5.560 1.00 95.25 110 VAL A CA 1
ATOM 853 C C . VAL A 1 110 ? 8.574 -11.868 6.781 1.00 95.25 110 VAL A C 1
ATOM 855 O O . VAL A 1 110 ? 8.913 -11.507 7.902 1.00 95.25 110 VAL A O 1
ATOM 858 N N . GLU A 1 111 ? 7.940 -13.024 6.589 1.00 94.12 111 GLU A N 1
ATOM 859 C CA . GLU A 1 111 ? 7.599 -13.942 7.685 1.00 94.12 111 GLU A CA 1
ATOM 860 C C . GLU A 1 111 ? 8.844 -14.458 8.419 1.00 94.12 111 GLU A C 1
ATOM 862 O O . GLU A 1 111 ? 8.846 -14.580 9.645 1.00 94.12 111 GLU A O 1
ATOM 867 N N . LYS A 1 112 ? 9.932 -14.746 7.691 1.00 94.94 112 LYS A N 1
ATOM 868 C CA . LYS A 1 112 ? 11.208 -15.126 8.308 1.00 94.94 112 LYS A CA 1
ATOM 869 C C . LYS A 1 112 ? 11.795 -13.975 9.129 1.00 94.94 112 LYS A C 1
ATOM 871 O O . LYS A 1 112 ? 12.188 -14.199 10.271 1.00 94.94 112 LYS A O 1
ATOM 876 N N . GLN A 1 113 ? 11.800 -12.761 8.579 1.00 94.00 113 GLN A N 1
ATOM 877 C CA . GLN A 1 113 ? 12.241 -11.555 9.283 1.00 94.00 113 GLN A CA 1
ATOM 878 C C . GLN A 1 113 ? 11.421 -11.321 10.561 1.00 94.00 113 GLN A C 1
ATOM 880 O O . GLN A 1 113 ? 11.987 -11.011 11.604 1.00 94.00 113 GLN A O 1
ATOM 885 N N . LEU A 1 114 ? 10.100 -11.518 10.512 1.00 93.44 114 LEU A N 1
ATOM 886 C CA . LEU A 1 114 ? 9.230 -11.407 11.685 1.00 93.44 114 LEU A CA 1
ATOM 887 C C . LEU A 1 114 ? 9.603 -12.401 12.786 1.00 93.44 114 LEU A C 1
ATOM 889 O O . LEU A 1 114 ? 9.634 -12.023 13.952 1.00 93.44 114 LEU A O 1
ATOM 893 N N . LYS A 1 115 ? 9.929 -13.651 12.434 1.00 91.25 115 LYS A N 1
ATOM 894 C CA . LYS A 1 115 ? 10.382 -14.655 13.413 1.00 91.25 115 LYS A CA 1
ATOM 895 C C . LYS A 1 115 ? 11.700 -14.260 14.078 1.00 91.25 115 LYS A C 1
ATOM 897 O O . LYS A 1 115 ? 11.844 -14.446 15.282 1.00 91.25 115 LYS A O 1
ATOM 902 N N . GLU A 1 116 ? 12.641 -13.712 13.311 1.00 93.44 116 GLU A N 1
ATOM 903 C CA . GLU A 1 116 ? 13.921 -13.215 13.834 1.00 93.44 116 GLU A CA 1
ATOM 904 C C . GLU A 1 116 ? 13.695 -12.030 14.788 1.00 93.44 116 GLU A C 1
ATOM 906 O O . GLU A 1 116 ? 14.124 -12.073 15.941 1.00 93.44 116 GLU A O 1
ATOM 911 N N . LEU A 1 117 ? 12.911 -11.033 14.364 1.00 91.44 117 LEU A N 1
ATOM 912 C CA . LEU A 1 117 ? 12.562 -9.867 15.183 1.00 91.44 117 LEU A CA 1
ATOM 913 C C . LEU A 1 117 ? 11.794 -10.246 16.455 1.00 91.44 117 LEU A C 1
ATOM 915 O O . LEU A 1 117 ? 12.029 -9.658 17.509 1.00 91.44 117 LEU A O 1
ATOM 919 N N . ALA A 1 118 ? 10.893 -11.226 16.385 1.00 90.31 118 ALA A N 1
ATOM 920 C CA . ALA A 1 118 ? 10.156 -11.713 17.548 1.00 90.31 118 ALA A CA 1
ATOM 921 C C . ALA A 1 118 ? 11.061 -12.421 18.563 1.00 90.31 118 ALA A C 1
ATOM 923 O O . ALA A 1 118 ? 10.809 -12.335 19.764 1.00 90.31 118 ALA A O 1
ATOM 924 N N . GLY A 1 119 ? 12.128 -13.076 18.096 1.00 90.38 119 GLY A N 1
ATOM 925 C CA . GLY A 1 119 ? 13.165 -13.635 18.961 1.00 90.38 119 GLY A CA 1
ATOM 926 C C . GLY A 1 119 ? 13.984 -12.560 19.681 1.00 90.38 119 GLY A C 1
ATOM 927 O O . GLY A 1 119 ? 14.320 -12.730 20.850 1.00 90.38 119 GLY A O 1
ATOM 928 N N . GLU A 1 120 ? 14.274 -11.443 19.011 1.00 92.44 120 GLU A N 1
ATOM 929 C CA . GLU A 1 120 ? 15.065 -10.339 19.572 1.00 92.44 120 GLU A CA 1
ATOM 930 C C . GLU A 1 120 ? 14.245 -9.395 20.469 1.00 92.44 120 GLU A C 1
ATOM 932 O O . GLU A 1 120 ? 14.745 -8.904 21.482 1.00 92.44 120 GLU A O 1
ATOM 937 N N . ALA A 1 121 ? 12.981 -9.141 20.118 1.00 88.56 121 ALA A N 1
ATOM 938 C CA . ALA A 1 121 ? 12.116 -8.156 20.770 1.00 88.56 121 ALA A CA 1
ATOM 939 C C . ALA A 1 121 ? 10.698 -8.699 21.065 1.00 88.56 121 ALA A C 1
ATOM 941 O O . ALA A 1 121 ? 9.705 -8.108 20.629 1.00 88.56 121 ALA A O 1
ATOM 942 N N . PRO A 1 122 ? 10.553 -9.778 21.858 1.00 87.19 122 PRO A N 1
ATOM 943 C CA . PRO A 1 122 ? 9.288 -10.506 22.017 1.00 87.19 122 PRO A CA 1
ATOM 944 C C . PRO A 1 122 ? 8.140 -9.650 22.566 1.00 87.19 122 PRO A C 1
ATOM 946 O O . PRO A 1 122 ? 7.002 -9.780 22.123 1.00 87.19 122 PRO A O 1
ATOM 949 N N . ILE A 1 123 ? 8.422 -8.723 23.490 1.00 87.06 123 ILE A N 1
ATOM 950 C CA . ILE A 1 123 ? 7.393 -7.877 24.125 1.00 87.06 123 ILE A CA 1
ATOM 951 C C . ILE A 1 123 ? 6.626 -7.044 23.086 1.00 87.06 123 ILE A C 1
ATOM 953 O O . ILE A 1 123 ? 5.417 -6.862 23.223 1.00 87.06 123 ILE A O 1
ATOM 957 N N . ALA A 1 124 ? 7.296 -6.580 22.026 1.00 84.06 124 ALA A N 1
ATOM 958 C CA . ALA A 1 124 ? 6.668 -5.774 20.979 1.00 84.06 124 ALA A CA 1
ATOM 959 C C . ALA A 1 124 ? 5.652 -6.563 20.130 1.00 84.06 124 ALA A C 1
ATOM 961 O O . ALA A 1 124 ? 4.783 -5.955 19.511 1.00 84.06 124 ALA A O 1
ATOM 962 N N . PHE A 1 125 ? 5.748 -7.895 20.123 1.00 86.94 125 PHE A N 1
ATOM 963 C CA . PHE A 1 125 ? 4.879 -8.797 19.361 1.00 86.94 125 PHE A CA 1
ATOM 964 C C . PHE A 1 125 ? 3.765 -9.432 20.204 1.00 86.94 125 PHE A C 1
ATOM 966 O O . PHE A 1 125 ? 2.827 -10.002 19.648 1.00 86.94 125 PHE A O 1
ATOM 973 N N . LEU A 1 126 ? 3.843 -9.318 21.534 1.00 86.12 126 LEU A N 1
ATOM 974 C CA . LEU A 1 126 ? 2.802 -9.781 22.458 1.00 86.12 126 LEU A CA 1
ATOM 975 C C . LEU A 1 126 ? 1.671 -8.762 22.632 1.00 86.12 126 LEU A C 1
ATOM 977 O O . LEU A 1 126 ? 0.543 -9.138 22.938 1.00 86.12 126 LEU A O 1
ATOM 981 N N . ILE A 1 127 ? 1.971 -7.471 22.478 1.00 84.31 127 ILE A N 1
ATOM 982 C CA . ILE A 1 127 ? 1.015 -6.387 22.715 1.00 84.31 127 ILE A CA 1
ATOM 983 C C . ILE A 1 127 ? 0.330 -6.022 21.389 1.00 84.31 127 ILE A C 1
ATOM 985 O O . ILE A 1 127 ? 1.027 -5.609 20.458 1.00 84.31 127 ILE A O 1
ATOM 989 N N . PRO A 1 128 ? -1.012 -6.112 21.292 1.00 84.75 128 PRO A N 1
ATOM 990 C CA . PRO A 1 128 ? -1.740 -5.690 20.101 1.00 84.75 128 PRO A CA 1
ATOM 991 C C . PRO A 1 128 ? -1.495 -4.217 19.777 1.00 84.75 128 PRO A C 1
ATOM 993 O O . PRO A 1 128 ? -1.424 -3.365 20.668 1.00 84.75 128 PRO A O 1
ATOM 996 N N . MET A 1 129 ? -1.413 -3.906 18.488 1.00 86.06 129 MET A N 1
ATOM 997 C CA . MET A 1 129 ? -1.166 -2.556 17.996 1.00 86.06 129 MET A CA 1
ATOM 998 C C . MET A 1 129 ? -2.401 -2.003 17.292 1.00 86.06 129 MET A C 1
ATOM 1000 O O . MET A 1 129 ? -3.014 -2.677 16.472 1.00 86.06 129 MET A O 1
ATOM 1004 N N . GLU A 1 130 ? -2.735 -0.745 17.563 1.00 88.81 130 GLU A N 1
ATOM 1005 C CA . GLU A 1 130 ? -3.757 -0.007 16.822 1.00 88.81 130 GLU A CA 1
ATOM 1006 C C . GLU A 1 130 ? -3.082 0.990 15.874 1.00 88.81 130 GLU A C 1
ATOM 1008 O O . GLU A 1 130 ? -2.251 1.798 16.294 1.00 88.81 130 GLU A O 1
ATOM 1013 N N . LEU A 1 131 ? -3.431 0.929 14.590 1.00 88.44 131 LEU A N 1
ATOM 1014 C CA . LEU A 1 131 ? -3.009 1.902 13.590 1.00 88.44 131 LEU A CA 1
ATOM 1015 C C . LEU A 1 131 ? -4.002 3.061 13.579 1.00 88.44 131 LEU A C 1
ATOM 1017 O O . LEU A 1 131 ? -5.211 2.839 13.507 1.00 88.44 131 LEU A O 1
ATOM 1021 N N . GLN A 1 132 ? -3.492 4.290 13.618 1.00 87.12 132 GLN A N 1
ATOM 1022 C CA . GLN A 1 132 ? -4.297 5.509 13.594 1.00 87.12 132 GLN A CA 1
ATOM 1023 C C . GLN A 1 132 ? -3.939 6.372 12.386 1.00 87.12 132 GLN A C 1
ATOM 1025 O O . GLN A 1 132 ? -2.799 6.373 11.922 1.00 87.12 132 GLN A O 1
ATOM 1030 N N . ASP A 1 133 ? -4.915 7.116 11.877 1.00 86.69 133 ASP A N 1
ATOM 1031 C CA . ASP A 1 133 ? -4.696 8.058 10.787 1.00 86.69 133 ASP A CA 1
ATOM 1032 C C . ASP A 1 133 ? -4.116 9.403 11.262 1.00 86.69 133 ASP A C 1
ATOM 1034 O O . ASP A 1 133 ? -3.834 9.633 12.441 1.00 86.69 133 ASP A O 1
ATOM 1038 N N . ASN A 1 134 ? -3.968 10.348 10.330 1.00 83.25 134 ASN A N 1
ATOM 1039 C CA . ASN A 1 134 ? -3.423 11.673 10.628 1.00 83.25 134 ASN A CA 1
ATOM 1040 C C . ASN A 1 134 ? -4.258 12.493 11.628 1.00 83.25 134 ASN A C 1
ATOM 1042 O O . ASN A 1 134 ? -3.707 13.413 12.236 1.00 83.25 134 ASN A O 1
ATOM 1046 N N . MET A 1 135 ? -5.532 12.154 11.816 1.00 83.81 135 MET A N 1
ATOM 1047 C CA . MET A 1 135 ? -6.446 12.773 12.777 1.00 83.81 135 MET A CA 1
ATOM 1048 C C . MET A 1 135 ? -6.603 11.932 14.057 1.00 83.81 135 MET A C 1
ATOM 1050 O O . MET A 1 135 ? -7.462 12.231 14.880 1.00 83.81 135 MET A O 1
ATOM 1054 N N . GLY A 1 136 ? -5.798 10.876 14.235 1.00 82.62 136 GLY A N 1
ATOM 1055 C CA . GLY A 1 136 ? -5.867 9.976 15.389 1.00 82.62 136 GLY A CA 1
ATOM 1056 C C . GLY A 1 136 ? -7.073 9.033 15.372 1.00 82.62 136 GLY A C 1
ATOM 1057 O O . GLY A 1 136 ? -7.423 8.458 16.402 1.00 82.62 136 GLY A O 1
ATOM 1058 N N . ARG A 1 137 ? -7.738 8.874 14.220 1.00 83.38 137 ARG A N 1
ATOM 1059 C CA . ARG A 1 137 ? -8.846 7.928 14.060 1.00 83.38 137 ARG A CA 1
ATOM 1060 C C . ARG A 1 137 ? -8.283 6.510 13.931 1.00 83.38 137 ARG A C 1
ATOM 1062 O O . ARG A 1 137 ? -7.409 6.306 13.086 1.00 83.38 137 ARG A O 1
ATOM 1069 N N . PRO A 1 138 ? -8.788 5.533 14.699 1.00 83.25 138 PRO A N 1
ATOM 1070 C CA . PRO A 1 138 ? -8.417 4.129 14.543 1.00 83.25 138 PRO A CA 1
ATOM 1071 C C . PRO A 1 138 ? -8.757 3.623 13.135 1.00 83.25 138 PRO A C 1
ATOM 1073 O O . PRO A 1 138 ? -9.897 3.754 12.691 1.00 83.25 138 PRO A O 1
ATOM 1076 N N . LEU A 1 139 ? -7.773 3.052 12.440 1.00 85.44 139 LEU A N 1
ATOM 1077 C CA . LEU A 1 139 ? -7.915 2.467 11.103 1.00 85.44 139 LEU A CA 1
ATOM 1078 C C . LEU A 1 139 ? -7.977 0.942 11.152 1.00 85.44 139 LEU A C 1
ATOM 1080 O O . LEU A 1 139 ? -8.819 0.337 10.497 1.00 85.44 139 LEU A O 1
ATOM 1084 N N . ALA A 1 140 ? -7.075 0.327 11.914 1.00 86.31 140 ALA A N 1
ATOM 1085 C CA . ALA A 1 140 ? -6.940 -1.121 11.990 1.00 86.31 140 ALA A CA 1
ATOM 1086 C C . ALA A 1 140 ? -6.318 -1.541 13.322 1.00 86.31 140 ALA A C 1
ATOM 1088 O O . ALA A 1 140 ? -5.642 -0.748 13.984 1.00 86.31 140 ALA A O 1
ATOM 1089 N N . LYS A 1 141 ? -6.521 -2.805 13.692 1.00 88.50 141 LYS A N 1
ATOM 1090 C CA . LYS A 1 141 ? -5.841 -3.452 14.814 1.00 88.50 141 LYS A CA 1
ATOM 1091 C C . LYS A 1 141 ? -5.055 -4.634 14.280 1.00 88.50 141 LYS A C 1
ATOM 1093 O O . LYS A 1 141 ? -5.602 -5.413 13.512 1.00 88.50 141 LYS A O 1
ATOM 1098 N N . VAL A 1 142 ? -3.799 -4.723 14.691 1.00 89.00 142 VAL A N 1
ATOM 1099 C CA . VAL A 1 142 ? -2.941 -5.884 14.474 1.00 89.00 142 VAL A CA 1
ATOM 1100 C C . VAL A 1 142 ? -2.845 -6.608 15.808 1.00 89.00 142 VAL A C 1
ATOM 1102 O O . VAL A 1 142 ? -2.495 -5.990 16.821 1.00 89.00 142 VAL A O 1
ATOM 1105 N N . GLY A 1 143 ? -3.222 -7.881 15.816 1.00 88.38 143 GLY A N 1
ATOM 1106 C CA . GLY A 1 143 ? -3.233 -8.722 17.010 1.00 88.38 143 GLY A CA 1
ATOM 1107 C C . GLY A 1 143 ? -1.833 -9.032 17.542 1.00 88.38 143 GLY A C 1
ATOM 1108 O O . GLY A 1 143 ? -0.821 -8.465 17.115 1.00 88.38 143 GLY A O 1
ATOM 1109 N N . SER A 1 144 ? -1.767 -9.954 18.499 1.00 88.81 144 SER A N 1
ATOM 1110 C CA . SER A 1 144 ? -0.487 -10.568 18.855 1.00 88.81 144 SER A CA 1
ATOM 1111 C C . SER A 1 144 ? 0.061 -11.369 17.665 1.00 88.81 144 SER A C 1
ATOM 1113 O O . SER A 1 144 ? -0.694 -11.781 16.787 1.00 88.81 144 SER A O 1
ATOM 1115 N N . LEU A 1 145 ? 1.375 -11.598 17.607 1.00 86.88 145 LEU A N 1
ATOM 1116 C CA . LEU A 1 145 ? 1.977 -12.336 16.485 1.00 86.88 145 LEU A CA 1
ATOM 1117 C C . LEU A 1 145 ? 1.455 -13.779 16.360 1.00 86.88 145 LEU A C 1
ATOM 1119 O O . LEU A 1 145 ? 1.403 -14.312 15.256 1.00 86.88 145 LEU A O 1
ATOM 1123 N N . GLU A 1 146 ? 1.071 -14.401 17.477 1.00 85.44 146 GLU A N 1
ATOM 1124 C CA . GLU A 1 146 ? 0.493 -15.750 17.496 1.00 85.44 146 GLU A CA 1
ATOM 1125 C C . GLU A 1 146 ? -0.929 -15.774 16.919 1.00 85.44 146 GLU A C 1
ATOM 1127 O O . GLU A 1 146 ? -1.286 -16.700 16.194 1.00 85.44 146 GLU A O 1
ATOM 1132 N N . GLU A 1 147 ? -1.724 -14.742 17.203 1.00 87.75 147 GLU A N 1
ATOM 1133 C CA . GLU A 1 147 ? -3.119 -14.650 16.760 1.00 87.75 147 GLU A CA 1
ATOM 1134 C C . GLU A 1 147 ? -3.263 -14.041 15.356 1.00 87.75 147 GLU A C 1
ATOM 1136 O O . GLU A 1 147 ? -4.254 -14.308 14.680 1.00 87.75 147 GLU A O 1
ATOM 1141 N N . ASP A 1 148 ? -2.303 -13.219 14.917 1.00 89.50 148 ASP A N 1
ATOM 1142 C CA . ASP A 1 148 ? -2.415 -12.385 13.714 1.00 89.50 148 ASP A CA 1
ATOM 1143 C C . ASP A 1 148 ? -1.087 -12.261 12.938 1.00 89.50 148 ASP A C 1
ATOM 1145 O O . ASP A 1 148 ? -0.555 -11.173 12.694 1.00 89.50 148 ASP A O 1
ATOM 1149 N N . LEU A 1 149 ? -0.518 -13.399 12.528 1.00 90.25 149 LEU A N 1
ATOM 1150 C CA . LEU A 1 149 ? 0.692 -13.417 11.695 1.00 90.25 149 LEU A CA 1
ATOM 1151 C C . LEU A 1 149 ? 0.502 -12.645 10.379 1.00 90.25 149 LEU A C 1
ATOM 1153 O O . LEU A 1 149 ? 1.435 -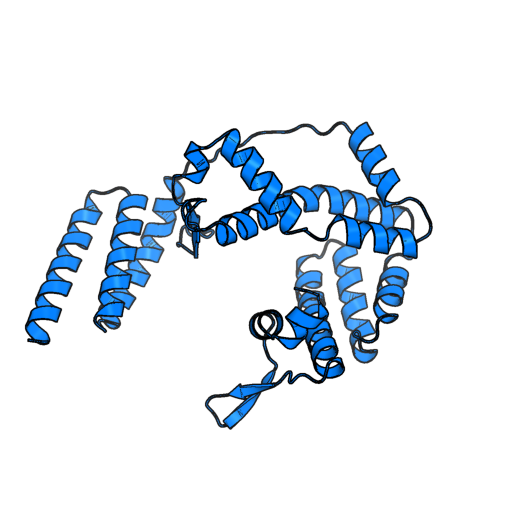11.999 9.897 1.00 90.25 149 LEU A O 1
ATOM 1157 N N . GLU A 1 150 ? -0.691 -12.705 9.791 1.00 91.00 150 GLU A N 1
ATOM 1158 C CA . GLU A 1 150 ? -0.998 -12.047 8.523 1.00 91.00 150 GLU A CA 1
ATOM 1159 C C . GLU A 1 150 ? -0.968 -10.520 8.653 1.00 91.00 150 GLU A C 1
ATOM 1161 O O . GLU A 1 150 ? -0.268 -9.859 7.880 1.00 91.00 150 GLU A O 1
ATOM 1166 N N . GLY A 1 151 ? -1.618 -9.954 9.674 1.00 91.75 151 GLY A N 1
ATOM 1167 C CA . GLY A 1 151 ? -1.583 -8.521 9.956 1.00 91.75 151 GLY A CA 1
ATOM 1168 C C . GLY A 1 151 ? -0.166 -8.017 10.227 1.00 91.75 151 GLY A C 1
ATOM 1169 O O . GLY A 1 151 ? 0.237 -6.974 9.696 1.00 91.75 151 GLY A O 1
ATOM 1170 N N . HIS A 1 152 ? 0.642 -8.781 10.975 1.00 92.44 152 HIS A N 1
ATOM 1171 C CA . HIS A 1 152 ? 2.066 -8.470 11.162 1.00 92.44 152 HIS A CA 1
ATOM 1172 C C . HIS A 1 152 ? 2.846 -8.529 9.847 1.00 92.44 152 HIS A C 1
ATOM 1174 O O . HIS A 1 152 ? 3.672 -7.651 9.592 1.00 92.44 152 HIS A O 1
ATOM 1180 N N . THR A 1 153 ? 2.567 -9.512 8.990 1.00 94.19 153 THR A N 1
ATOM 1181 C CA . THR A 1 153 ? 3.237 -9.681 7.692 1.00 94.19 153 THR A CA 1
ATOM 1182 C C . THR A 1 153 ? 2.950 -8.509 6.762 1.00 94.19 153 THR A C 1
ATOM 1184 O O . THR A 1 153 ? 3.888 -7.906 6.243 1.00 94.19 153 THR A O 1
ATOM 1187 N N . VAL A 1 154 ? 1.683 -8.117 6.604 1.00 92.94 154 VAL A N 1
ATOM 1188 C CA . VAL A 1 154 ? 1.290 -6.966 5.772 1.00 92.94 154 VAL A CA 1
ATOM 1189 C C . VAL A 1 154 ? 1.917 -5.674 6.296 1.00 92.94 154 VAL A C 1
ATOM 1191 O O . VAL A 1 154 ? 2.479 -4.887 5.530 1.00 92.94 154 VAL A O 1
ATOM 1194 N N . LYS A 1 155 ? 1.890 -5.464 7.615 1.00 92.75 155 LYS A N 1
ATOM 1195 C CA . LYS A 1 155 ? 2.489 -4.282 8.242 1.00 92.75 155 LYS A CA 1
ATOM 1196 C C . LYS A 1 155 ? 4.004 -4.231 8.035 1.00 92.75 155 LYS A C 1
ATOM 1198 O O . LYS A 1 155 ? 4.523 -3.189 7.635 1.00 92.75 155 LYS A O 1
ATOM 1203 N N . GLN A 1 156 ? 4.714 -5.327 8.302 1.00 94.25 156 GLN A N 1
ATOM 1204 C CA . GLN A 1 156 ? 6.167 -5.390 8.135 1.00 94.25 156 GLN A CA 1
ATOM 1205 C C . GLN A 1 156 ? 6.559 -5.214 6.668 1.00 94.25 156 GLN A C 1
ATOM 1207 O O . GLN A 1 156 ? 7.507 -4.493 6.366 1.00 94.25 156 GLN A O 1
ATOM 1212 N N . MET A 1 157 ? 5.794 -5.803 5.749 1.00 95.38 157 MET A N 1
ATOM 1213 C CA . MET A 1 157 ? 5.974 -5.615 4.314 1.00 95.38 157 MET A CA 1
ATOM 1214 C C . MET A 1 157 ? 5.827 -4.139 3.922 1.00 95.38 157 MET A C 1
ATOM 1216 O O . MET A 1 157 ? 6.703 -3.599 3.250 1.00 95.38 157 MET A O 1
ATOM 1220 N N . SER A 1 158 ? 4.787 -3.453 4.408 1.00 93.94 158 SER A N 1
ATOM 1221 C CA . SER A 1 158 ? 4.596 -2.016 4.175 1.00 93.94 158 SER A CA 1
ATOM 1222 C C . SER A 1 158 ? 5.748 -1.170 4.733 1.00 93.94 158 SER A C 1
ATOM 1224 O O . SER A 1 158 ? 6.196 -0.233 4.069 1.00 93.94 158 SER A O 1
ATOM 1226 N N . GLN A 1 159 ? 6.266 -1.510 5.917 1.00 92.81 159 GLN A N 1
ATOM 1227 C CA . GLN A 1 159 ? 7.427 -0.829 6.498 1.00 92.81 159 GLN A CA 1
ATOM 1228 C C . GLN A 1 159 ? 8.694 -1.039 5.663 1.00 92.81 159 GLN A C 1
ATOM 1230 O O . GLN A 1 159 ? 9.407 -0.072 5.389 1.00 92.81 159 GLN A O 1
ATOM 1235 N N . ASN A 1 160 ? 8.949 -2.270 5.213 1.00 95.19 160 ASN A N 1
ATOM 1236 C CA . ASN A 1 160 ? 10.076 -2.584 4.338 1.00 95.19 160 ASN A CA 1
ATOM 1237 C C . ASN A 1 160 ? 9.988 -1.779 3.036 1.00 95.19 160 ASN A C 1
ATOM 1239 O O . ASN A 1 160 ? 10.944 -1.091 2.692 1.00 95.19 160 ASN A O 1
ATOM 1243 N N . MET A 1 161 ? 8.825 -1.763 2.377 1.00 95.50 161 MET A N 1
ATOM 1244 C CA . MET A 1 161 ? 8.604 -0.985 1.151 1.00 95.50 161 MET A CA 1
ATOM 1245 C C . MET A 1 161 ? 8.845 0.516 1.359 1.00 95.50 16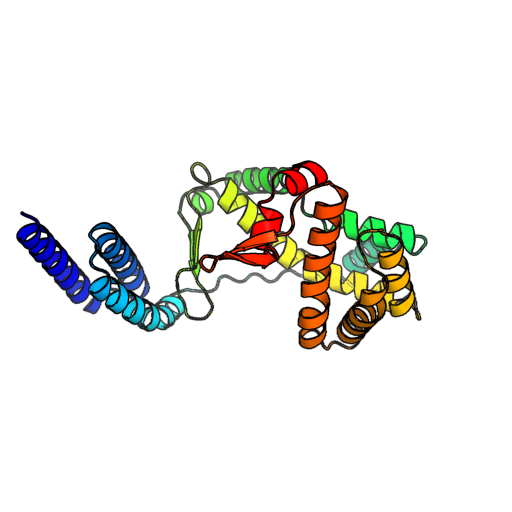1 MET A C 1
ATOM 1247 O O . MET A 1 161 ? 9.434 1.176 0.504 1.00 95.50 161 MET A O 1
ATOM 1251 N N . ALA A 1 162 ? 8.420 1.075 2.498 1.00 94.06 162 ALA A N 1
ATOM 1252 C CA . ALA A 1 162 ? 8.652 2.482 2.815 1.00 94.06 162 ALA A CA 1
ATOM 1253 C C . ALA A 1 162 ? 10.152 2.798 2.942 1.00 94.06 162 ALA A C 1
ATOM 1255 O O . ALA A 1 162 ? 10.615 3.799 2.392 1.00 94.06 162 ALA A O 1
ATOM 1256 N N . ILE A 1 163 ? 10.920 1.932 3.607 1.00 92.44 163 ILE A N 1
ATOM 1257 C CA . ILE A 1 163 ? 12.378 2.068 3.732 1.00 92.44 163 ILE A CA 1
ATOM 1258 C C . ILE A 1 163 ? 13.048 1.897 2.363 1.00 92.44 163 ILE A C 1
ATOM 1260 O O . ILE A 1 163 ? 13.844 2.740 1.949 1.00 92.44 163 ILE A O 1
ATOM 1264 N N . GLU A 1 164 ? 12.689 0.846 1.628 1.00 94.38 164 GLU A N 1
ATOM 1265 C CA . GLU A 1 164 ? 13.210 0.530 0.296 1.00 94.38 164 GLU A CA 1
ATOM 1266 C C . GLU A 1 164 ? 12.936 1.639 -0.723 1.00 94.38 164 GLU A C 1
ATOM 1268 O O . GLU A 1 164 ? 13.772 1.883 -1.593 1.00 94.38 164 GLU A O 1
ATOM 1273 N N . SER A 1 165 ? 11.827 2.375 -0.586 1.00 94.00 165 SER A N 1
ATOM 1274 C CA . SER A 1 165 ? 11.475 3.490 -1.476 1.00 94.00 165 SER A CA 1
ATOM 1275 C C . SER A 1 165 ? 12.550 4.584 -1.533 1.00 94.00 165 SER A C 1
ATOM 1277 O O . SER A 1 165 ? 12.741 5.215 -2.577 1.00 94.00 165 SER A O 1
ATOM 1279 N N . ILE A 1 166 ? 13.299 4.777 -0.440 1.00 93.00 166 ILE A N 1
ATOM 1280 C CA . ILE A 1 166 ? 14.419 5.723 -0.363 1.00 93.00 166 ILE A CA 1
ATOM 1281 C C . ILE A 1 166 ? 15.533 5.278 -1.317 1.00 93.00 166 ILE A C 1
ATOM 1283 O O . ILE A 1 166 ? 16.063 6.084 -2.082 1.00 93.00 166 ILE A O 1
ATOM 1287 N N . PHE A 1 167 ? 15.855 3.983 -1.305 1.00 94.81 167 PHE A N 1
ATOM 1288 C CA . PHE A 1 167 ? 16.877 3.379 -2.157 1.00 94.81 167 PHE A CA 1
ATOM 1289 C C . PHE A 1 167 ? 16.414 3.302 -3.615 1.00 94.81 167 PHE A C 1
ATOM 1291 O O . PHE A 1 167 ? 17.167 3.677 -4.514 1.00 94.81 167 PHE A O 1
ATOM 1298 N N . LEU A 1 168 ? 15.162 2.897 -3.853 1.00 95.75 168 LEU A N 1
ATOM 1299 C CA . LEU A 1 168 ? 14.573 2.826 -5.191 1.00 95.75 168 LEU A CA 1
ATOM 1300 C C . LEU A 1 168 ? 14.615 4.188 -5.884 1.00 95.75 168 LEU A C 1
ATOM 1302 O O . LEU A 1 168 ? 14.988 4.266 -7.052 1.00 95.75 168 LEU A O 1
ATOM 1306 N N . ARG A 1 169 ? 14.308 5.273 -5.163 1.00 93.69 169 ARG A N 1
ATOM 1307 C CA . ARG A 1 169 ? 14.416 6.637 -5.698 1.00 93.69 169 ARG A CA 1
ATOM 1308 C C . ARG A 1 169 ? 15.827 6.932 -6.211 1.00 93.69 169 ARG A C 1
ATOM 1310 O O . ARG A 1 169 ? 15.969 7.414 -7.328 1.00 93.69 169 ARG A O 1
ATOM 1317 N N . GLN A 1 170 ? 16.863 6.594 -5.441 1.00 94.62 170 GLN A N 1
ATOM 1318 C CA . GLN A 1 170 ? 18.258 6.803 -5.850 1.00 94.62 170 GLN A CA 1
ATOM 1319 C C . GLN A 1 170 ? 18.636 5.972 -7.086 1.00 94.62 170 GLN A C 1
ATOM 1321 O O . GLN A 1 170 ? 19.348 6.448 -7.973 1.00 94.62 170 GLN A O 1
ATOM 1326 N N . VAL A 1 171 ? 18.132 4.739 -7.174 1.00 95.81 171 VAL A N 1
ATOM 1327 C CA . VAL A 1 171 ? 18.333 3.869 -8.340 1.00 95.81 171 VAL A CA 1
ATOM 1328 C C . VAL A 1 171 ? 17.657 4.458 -9.581 1.00 95.81 171 VAL A C 1
ATOM 1330 O O . VAL A 1 171 ? 18.306 4.581 -10.619 1.00 95.81 171 VAL A O 1
ATOM 1333 N N . LEU A 1 172 ? 16.393 4.882 -9.478 1.00 93.88 172 LEU A N 1
ATOM 1334 C CA . LEU A 1 172 ? 15.656 5.502 -10.584 1.00 93.88 172 LEU A CA 1
ATOM 1335 C C . LEU A 1 172 ? 16.310 6.813 -11.040 1.00 93.88 172 LEU A C 1
ATOM 1337 O O . LEU A 1 172 ? 16.491 7.018 -12.237 1.00 93.88 172 LEU A O 1
ATOM 1341 N N . GLU A 1 173 ? 16.748 7.668 -10.115 1.00 93.44 173 GLU A N 1
ATOM 1342 C CA . GLU A 1 173 ? 17.492 8.890 -10.447 1.00 93.44 173 GLU A CA 1
ATOM 1343 C C . GLU A 1 173 ? 18.797 8.585 -11.197 1.00 93.44 173 GLU A C 1
ATOM 1345 O O . GLU A 1 173 ? 19.154 9.287 -12.147 1.00 93.44 173 GLU A O 1
ATOM 1350 N N . SER A 1 174 ? 19.517 7.532 -10.799 1.00 93.62 174 SER A N 1
ATOM 1351 C CA . SER A 1 174 ? 20.723 7.089 -11.503 1.00 93.62 174 SER A CA 1
ATOM 1352 C C . SER A 1 174 ? 20.411 6.583 -12.913 1.00 93.62 174 SER A C 1
ATOM 1354 O O . SER A 1 174 ? 21.150 6.899 -13.847 1.00 93.62 174 SER A O 1
ATOM 1356 N N . LEU A 1 175 ? 19.299 5.867 -13.098 1.00 92.81 175 LEU A N 1
ATOM 1357 C CA . LEU A 1 175 ? 18.858 5.416 -14.418 1.00 92.81 175 LEU A CA 1
ATOM 1358 C C . LEU A 1 175 ? 18.487 6.558 -15.346 1.00 92.81 175 LEU A C 1
ATOM 1360 O O . LEU A 1 175 ? 18.939 6.572 -16.487 1.00 92.81 175 LEU A O 1
ATOM 1364 N N . VAL A 1 176 ? 17.718 7.527 -14.857 1.00 92.81 176 VAL A N 1
ATOM 1365 C CA . VAL A 1 176 ? 17.327 8.703 -15.641 1.00 92.81 176 VAL A CA 1
ATOM 1366 C C . VAL A 1 176 ? 18.565 9.484 -16.089 1.00 92.81 176 VAL A C 1
ATOM 1368 O O . VAL A 1 176 ? 18.640 9.923 -17.232 1.00 92.81 176 VAL A O 1
ATOM 1371 N N . LYS A 1 177 ? 19.590 9.591 -15.232 1.00 92.00 177 LYS A N 1
ATOM 1372 C CA . LYS A 1 177 ? 20.880 10.203 -15.599 1.00 92.00 177 LYS A CA 1
ATOM 1373 C C . LYS A 1 177 ? 21.661 9.378 -16.626 1.00 92.00 177 LYS A C 1
ATOM 1375 O O . LYS A 1 177 ? 22.331 9.953 -17.479 1.00 92.00 177 LYS A O 1
ATOM 1380 N N . LYS A 1 178 ? 21.606 8.046 -16.538 1.00 91.00 178 LYS A N 1
ATOM 1381 C CA . LYS A 1 178 ? 22.304 7.128 -17.452 1.00 91.00 178 LYS A CA 1
ATOM 1382 C C . LYS A 1 178 ? 21.644 7.063 -18.835 1.00 91.00 178 LYS A C 1
ATOM 1384 O O . LYS A 1 178 ? 22.351 6.890 -19.824 1.00 91.00 178 LYS A O 1
ATOM 1389 N N . TYR A 1 179 ? 20.321 7.207 -18.910 1.00 89.31 179 TYR A N 1
ATOM 1390 C CA . TYR A 1 179 ? 19.533 7.074 -20.135 1.00 89.31 179 TYR A CA 1
ATOM 1391 C C . TYR A 1 179 ? 18.777 8.381 -20.447 1.00 89.31 179 TYR A C 1
ATOM 1393 O O . TYR A 1 179 ? 17.670 8.579 -19.955 1.00 89.31 179 TYR A O 1
ATOM 1401 N N . PRO A 1 180 ? 19.310 9.268 -21.310 1.00 84.62 180 PRO A N 1
ATOM 1402 C CA . PRO A 1 180 ? 18.680 10.561 -21.616 1.00 84.62 180 PRO A CA 1
ATOM 1403 C C . PRO A 1 180 ? 17.254 10.472 -22.184 1.00 84.62 180 PRO A C 1
ATOM 1405 O O . PRO A 1 180 ? 16.466 11.395 -22.021 1.00 84.62 180 PRO A O 1
ATOM 1408 N N . THR A 1 181 ? 16.911 9.361 -22.841 1.00 89.88 181 THR A N 1
ATOM 1409 C CA . THR A 1 181 ? 15.577 9.085 -23.399 1.00 89.88 181 THR A CA 1
ATOM 1410 C C . THR A 1 181 ? 14.764 8.113 -22.537 1.00 89.88 181 THR A C 1
ATOM 1412 O O . THR A 1 181 ? 13.855 7.457 -23.046 1.00 89.88 181 THR A O 1
ATOM 1415 N N . PHE A 1 182 ? 15.076 8.009 -21.237 1.00 89.50 182 PHE A N 1
ATOM 1416 C CA . PHE A 1 182 ? 14.443 7.062 -20.312 1.00 89.50 182 PHE A CA 1
ATOM 1417 C C . PHE A 1 182 ? 12.913 7.122 -20.330 1.00 89.50 182 PHE A C 1
ATOM 1419 O O . PHE A 1 182 ? 12.286 6.072 -20.287 1.00 89.50 182 PHE A O 1
ATOM 1426 N N . GLU A 1 183 ? 12.316 8.315 -20.441 1.00 90.62 183 GLU A N 1
ATOM 1427 C CA . GLU A 1 183 ? 10.859 8.489 -20.556 1.00 90.62 183 GLU A CA 1
ATOM 1428 C C . GLU A 1 183 ? 10.274 7.614 -21.675 1.00 90.62 183 GLU A C 1
ATOM 1430 O O . GLU A 1 183 ? 9.451 6.738 -21.412 1.00 90.62 183 GLU A O 1
ATOM 1435 N N . ASN A 1 184 ? 10.760 7.795 -22.906 1.00 92.62 184 ASN A N 1
ATOM 1436 C CA . ASN A 1 184 ? 10.277 7.055 -24.072 1.00 92.62 184 ASN A CA 1
ATOM 1437 C C . ASN A 1 184 ? 10.612 5.568 -23.967 1.00 92.62 184 ASN A C 1
ATOM 1439 O O . ASN A 1 184 ? 9.760 4.728 -24.231 1.00 92.62 184 ASN A O 1
ATOM 1443 N N . LEU A 1 185 ? 11.832 5.239 -23.531 1.00 92.06 185 LEU A N 1
ATOM 1444 C CA . LEU A 1 185 ? 12.269 3.850 -23.407 1.00 92.06 185 LEU A CA 1
ATOM 1445 C C . LEU A 1 185 ? 11.438 3.072 -22.376 1.00 92.06 185 LEU A C 1
ATOM 1447 O O . LEU A 1 185 ? 11.110 1.912 -22.604 1.00 92.06 185 LEU A O 1
ATOM 1451 N N . CYS A 1 186 ? 11.078 3.709 -21.260 1.00 90.94 186 CYS A N 1
ATOM 1452 C CA . CYS A 1 186 ? 10.232 3.124 -20.224 1.00 90.94 186 CYS A CA 1
ATOM 1453 C C . CYS A 1 186 ? 8.817 2.866 -20.751 1.00 90.94 186 CYS A C 1
ATOM 1455 O O . CYS A 1 186 ? 8.292 1.764 -20.599 1.00 90.94 186 CYS A O 1
ATOM 1457 N N . VAL A 1 187 ? 8.219 3.853 -21.426 1.00 94.19 187 VAL A N 1
ATOM 1458 C CA . VAL A 1 187 ? 6.893 3.698 -22.037 1.00 94.19 187 VAL A CA 1
ATOM 1459 C C . VAL A 1 187 ? 6.924 2.592 -23.089 1.00 94.19 187 VAL A C 1
ATOM 1461 O O . VAL A 1 187 ? 6.112 1.677 -23.030 1.00 94.19 187 VAL A O 1
ATOM 1464 N N . ASP A 1 188 ? 7.887 2.604 -24.007 1.00 94.19 188 ASP A N 1
ATOM 1465 C CA . ASP A 1 188 ? 7.994 1.569 -25.037 1.00 94.19 188 ASP A CA 1
ATOM 1466 C C . ASP A 1 188 ? 8.220 0.174 -24.440 1.00 94.19 188 ASP A C 1
ATOM 1468 O O . ASP A 1 188 ? 7.691 -0.800 -24.968 1.00 94.19 188 ASP A O 1
ATOM 1472 N N . TYR A 1 189 ? 8.946 0.062 -23.322 1.00 93.50 189 TYR A N 1
ATOM 1473 C CA . TYR A 1 189 ? 9.105 -1.199 -22.599 1.00 93.50 189 TYR A CA 1
ATOM 1474 C C . TYR A 1 189 ? 7.775 -1.713 -22.028 1.00 93.50 189 TYR A C 1
ATOM 1476 O O . TYR A 1 189 ? 7.456 -2.888 -22.208 1.00 93.50 189 TYR A O 1
ATOM 1484 N N . LEU A 1 190 ? 6.970 -0.850 -21.390 1.00 93.38 190 LEU A N 1
ATOM 1485 C CA . LEU A 1 190 ? 5.653 -1.227 -20.852 1.00 93.38 190 LEU A CA 1
ATOM 1486 C C . LEU A 1 190 ? 4.730 -1.771 -21.951 1.00 93.38 190 LEU A C 1
ATOM 1488 O O . LEU A 1 190 ? 4.098 -2.809 -21.770 1.00 93.38 190 LEU A O 1
ATOM 1492 N N . PHE A 1 191 ? 4.720 -1.123 -23.116 1.00 95.62 191 PHE A N 1
ATOM 1493 C CA . PHE A 1 191 ? 3.864 -1.475 -24.255 1.00 95.62 191 PHE A CA 1
ATOM 1494 C C . PHE A 1 191 ? 4.278 -2.752 -25.000 1.00 95.62 191 PHE A C 1
ATOM 1496 O O . PHE A 1 191 ? 3.576 -3.203 -25.900 1.00 95.62 191 PHE A O 1
ATOM 1503 N N . ARG A 1 192 ? 5.375 -3.403 -24.595 1.00 94.69 192 ARG A N 1
ATOM 1504 C CA . ARG A 1 192 ? 5.667 -4.781 -25.023 1.00 94.69 192 ARG A CA 1
ATOM 1505 C C . ARG A 1 192 ? 4.729 -5.797 -24.370 1.00 94.69 192 ARG A C 1
ATOM 1507 O O . ARG A 1 192 ? 4.585 -6.905 -24.881 1.00 94.69 192 ARG A O 1
ATOM 1514 N N . SER A 1 193 ? 4.126 -5.449 -23.231 1.00 94.00 193 SER A N 1
ATOM 1515 C CA . SER A 1 193 ? 3.182 -6.314 -22.530 1.00 94.00 193 SER A CA 1
ATOM 1516 C C . SER A 1 193 ? 1.766 -6.141 -23.087 1.00 94.00 193 SER A C 1
ATOM 1518 O O . SER A 1 193 ? 1.297 -5.011 -23.225 1.00 94.00 193 SER A O 1
ATOM 1520 N N . PRO A 1 194 ? 1.026 -7.238 -23.338 1.00 93.94 194 PRO A N 1
ATOM 1521 C CA . PRO A 1 194 ? -0.302 -7.175 -23.947 1.00 93.94 194 PRO A CA 1
ATOM 1522 C C . PRO A 1 194 ? -1.383 -6.589 -23.025 1.00 93.94 194 PRO A C 1
ATOM 1524 O O . PRO A 1 194 ? -2.524 -6.447 -23.456 1.00 93.94 194 PRO A O 1
ATOM 1527 N N . ILE A 1 195 ? -1.064 -6.311 -21.757 1.00 96.06 195 ILE A N 1
ATOM 1528 C CA . ILE A 1 195 ? -2.004 -5.741 -20.778 1.00 96.06 195 ILE A CA 1
ATOM 1529 C C . ILE A 1 195 ? -2.112 -4.212 -20.870 1.00 96.06 195 ILE A C 1
ATOM 1531 O O . ILE A 1 195 ? -3.002 -3.631 -20.255 1.00 96.06 195 ILE A O 1
ATOM 1535 N N . PHE A 1 196 ? -1.213 -3.562 -21.615 1.00 96.38 196 PHE A N 1
ATOM 1536 C CA . PHE A 1 196 ? -1.268 -2.128 -21.884 1.00 96.38 196 PHE A CA 1
ATOM 1537 C C . PHE A 1 196 ? -1.817 -1.893 -23.292 1.00 96.38 196 PHE A C 1
ATOM 1539 O O . PHE A 1 196 ? -1.224 -2.310 -24.282 1.00 96.38 196 PHE A O 1
ATOM 1546 N N . GLU A 1 197 ? -2.971 -1.239 -23.373 1.00 94.44 197 GLU A N 1
ATOM 1547 C CA . GLU A 1 197 ? -3.669 -0.957 -24.630 1.00 94.44 197 GLU A CA 1
ATOM 1548 C C . GLU A 1 197 ? -3.130 0.326 -25.280 1.00 94.44 197 GLU A C 1
ATOM 1550 O O . GLU A 1 197 ? -2.890 1.316 -24.587 1.00 94.44 197 GLU A O 1
ATOM 1555 N N . GLU A 1 198 ? -2.943 0.330 -26.607 1.00 94.31 198 GLU A N 1
ATOM 1556 C CA . GLU A 1 198 ? -2.320 1.439 -27.362 1.00 94.31 198 GLU A CA 1
ATOM 1557 C C . GLU A 1 198 ? -2.990 2.806 -27.139 1.00 94.31 198 GLU A C 1
ATOM 1559 O O . GLU A 1 198 ? -2.314 3.836 -27.096 1.00 94.31 198 GLU A O 1
ATOM 1564 N N . ASP A 1 199 ? -4.305 2.841 -26.916 1.00 94.69 199 ASP A N 1
ATOM 1565 C CA . ASP A 1 199 ? -5.051 4.069 -26.613 1.00 94.69 199 ASP A CA 1
ATOM 1566 C C . ASP A 1 199 ? -4.672 4.688 -25.250 1.00 94.69 199 ASP A C 1
ATOM 1568 O O . ASP A 1 199 ? -4.920 5.873 -25.006 1.00 94.69 199 ASP A O 1
ATOM 1572 N N . ARG A 1 200 ? -4.006 3.927 -24.370 1.00 95.62 200 ARG A N 1
ATOM 1573 C CA . ARG A 1 200 ? -3.469 4.391 -23.081 1.00 95.62 200 ARG A CA 1
ATOM 1574 C C . ARG A 1 200 ? -2.043 4.929 -23.174 1.00 95.62 200 ARG A C 1
ATOM 1576 O O . ARG A 1 200 ? -1.551 5.508 -22.202 1.00 95.62 200 ARG A O 1
ATOM 1583 N N . LYS A 1 201 ? -1.361 4.800 -24.317 1.00 96.31 201 LYS A N 1
ATOM 1584 C CA . LYS A 1 201 ? 0.060 5.173 -24.440 1.00 96.31 201 LYS A CA 1
ATOM 1585 C C . LYS A 1 201 ? 0.318 6.634 -24.105 1.00 96.31 201 LYS A C 1
ATOM 1587 O O . LYS A 1 201 ? 1.250 6.941 -23.364 1.00 96.31 201 LYS A O 1
ATOM 1592 N N . SER A 1 202 ? -0.543 7.535 -24.575 1.00 96.44 202 SER A N 1
ATOM 1593 C CA . SER A 1 202 ? -0.404 8.970 -24.311 1.00 96.44 202 SER A CA 1
ATOM 1594 C C . SER A 1 202 ? -0.558 9.317 -22.828 1.00 96.44 202 SER A C 1
ATOM 1596 O O . SER A 1 202 ? 0.248 10.083 -22.305 1.00 96.44 202 SER A O 1
ATOM 1598 N N . ILE A 1 203 ? -1.549 8.740 -22.134 1.00 97.50 203 ILE A N 1
ATOM 1599 C CA . ILE A 1 203 ? -1.783 9.043 -20.714 1.00 97.50 203 ILE A CA 1
ATOM 1600 C C . ILE A 1 203 ? -0.688 8.453 -19.818 1.00 97.50 203 ILE A C 1
ATOM 1602 O O . ILE A 1 203 ? -0.248 9.116 -18.879 1.00 97.50 203 ILE A O 1
ATOM 1606 N N . ILE A 1 204 ? -0.186 7.257 -20.146 1.00 97.56 204 ILE A N 1
ATOM 1607 C CA . ILE A 1 204 ? 0.956 6.647 -19.451 1.00 97.56 204 ILE A CA 1
ATOM 1608 C C . ILE A 1 204 ? 2.215 7.485 -19.676 1.00 97.56 204 ILE A C 1
ATOM 1610 O O . ILE A 1 204 ? 2.898 7.815 -18.709 1.00 97.56 204 ILE A O 1
ATOM 1614 N N . GLY A 1 205 ? 2.491 7.893 -20.919 1.00 97.00 205 GLY A N 1
ATOM 1615 C CA . GLY A 1 205 ? 3.630 8.754 -21.238 1.00 97.00 205 GLY A CA 1
ATOM 1616 C C . GLY A 1 205 ? 3.602 10.072 -20.468 1.00 97.00 205 GLY A C 1
ATOM 1617 O O . GLY A 1 205 ? 4.595 10.442 -19.846 1.00 97.00 205 GLY A O 1
ATOM 1618 N N . TRP A 1 206 ? 2.445 10.738 -20.402 1.00 97.25 206 TRP A N 1
ATOM 1619 C CA . TRP A 1 206 ? 2.282 11.937 -19.573 1.00 97.25 206 TRP A CA 1
ATOM 1620 C C . TRP A 1 206 ? 2.505 11.651 -18.087 1.00 97.25 206 TRP A C 1
ATOM 1622 O O . TRP A 1 206 ? 3.205 12.409 -17.425 1.00 97.25 206 TRP A O 1
ATOM 1632 N N . GLY A 1 207 ? 1.979 10.545 -17.561 1.00 97.50 207 GLY A N 1
ATOM 1633 C CA . GLY A 1 207 ? 2.206 10.150 -16.171 1.00 97.50 207 GLY A CA 1
ATOM 1634 C C . GLY A 1 207 ? 3.687 9.941 -15.835 1.00 97.50 207 GLY A C 1
ATOM 1635 O O . GLY A 1 207 ? 4.162 10.446 -14.817 1.00 97.50 207 GLY A O 1
ATOM 1636 N N . VAL A 1 208 ? 4.434 9.254 -16.707 1.00 96.06 208 VAL A N 1
ATOM 1637 C CA . VAL A 1 208 ? 5.887 9.047 -16.560 1.00 96.06 208 VAL A CA 1
ATOM 1638 C C . VAL A 1 208 ? 6.629 10.381 -16.622 1.00 96.06 208 VAL A C 1
ATOM 1640 O O . VAL A 1 208 ? 7.465 10.656 -15.762 1.00 96.06 208 VAL A O 1
ATOM 1643 N N . LYS A 1 209 ? 6.290 11.246 -17.579 1.00 96.00 209 LYS A N 1
ATOM 1644 C CA . LYS A 1 209 ? 6.877 12.584 -17.704 1.00 96.00 209 LYS A CA 1
ATOM 1645 C C . LYS A 1 209 ? 6.681 13.426 -16.444 1.00 96.00 209 LYS A C 1
ATOM 1647 O O . LYS A 1 209 ? 7.634 14.005 -15.926 1.00 96.00 209 LYS A O 1
ATOM 1652 N N . GLU A 1 210 ? 5.458 13.477 -15.923 1.00 97.38 210 GLU A N 1
ATOM 1653 C CA . GLU A 1 210 ? 5.146 14.222 -14.702 1.00 97.38 210 GLU A CA 1
ATOM 1654 C C . GLU A 1 210 ? 5.896 13.659 -13.490 1.00 97.38 210 GLU A C 1
ATOM 1656 O O . GLU A 1 210 ? 6.370 14.426 -12.652 1.00 97.38 210 GLU A O 1
ATOM 1661 N N . TYR A 1 211 ? 6.084 12.337 -13.420 1.00 94.94 211 TYR A N 1
ATOM 1662 C CA . TYR A 1 211 ? 6.902 11.721 -12.378 1.00 94.94 211 TYR A CA 1
ATOM 1663 C C . TYR A 1 211 ? 8.357 12.203 -12.446 1.00 94.94 211 TYR A C 1
ATOM 1665 O O . TYR A 1 211 ? 8.904 12.627 -11.425 1.00 94.94 211 TYR A O 1
ATOM 1673 N N . LEU A 1 212 ? 8.960 12.182 -13.641 1.00 93.44 212 LEU A N 1
ATOM 1674 C CA . LEU A 1 212 ? 10.347 12.603 -13.870 1.00 93.44 212 LEU A CA 1
ATOM 1675 C C . LEU A 1 212 ? 10.566 14.100 -13.608 1.00 93.44 212 LEU A C 1
ATOM 1677 O O . LEU A 1 212 ? 11.630 14.486 -13.131 1.00 93.44 212 LEU A O 1
ATOM 1681 N N . ASN A 1 213 ? 9.549 14.930 -13.845 1.00 94.62 213 ASN A N 1
ATOM 1682 C CA . ASN A 1 213 ? 9.576 16.364 -13.547 1.00 94.62 213 ASN A CA 1
ATOM 1683 C C . ASN A 1 213 ? 9.363 16.695 -12.057 1.00 94.62 213 ASN A C 1
ATOM 1685 O O . ASN A 1 213 ? 9.399 17.865 -11.683 1.00 94.62 213 ASN A O 1
ATOM 1689 N N . GLY A 1 214 ? 9.123 15.696 -11.199 1.00 94.38 214 GLY A N 1
ATOM 1690 C CA . GLY A 1 214 ? 8.840 15.896 -9.772 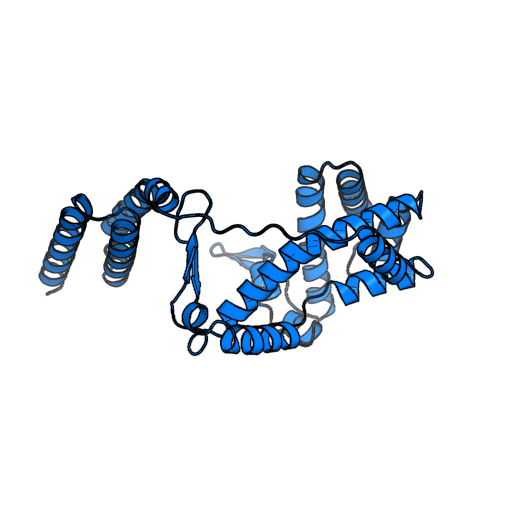1.00 94.38 214 GLY A CA 1
ATOM 1691 C C . GLY A 1 214 ? 7.378 16.235 -9.456 1.00 94.38 214 GLY A C 1
ATOM 1692 O O . GLY A 1 214 ? 7.023 16.404 -8.288 1.00 94.38 214 GLY A O 1
ATOM 1693 N N . ASN A 1 215 ? 6.496 16.258 -10.458 1.00 96.94 215 ASN A N 1
ATOM 1694 C CA . ASN A 1 215 ? 5.060 16.507 -10.311 1.00 96.94 215 ASN A CA 1
ATOM 1695 C C . ASN A 1 215 ? 4.326 15.224 -9.890 1.00 96.94 215 ASN A C 1
ATOM 1697 O O . ASN A 1 215 ? 3.408 14.736 -10.555 1.00 96.94 215 ASN A O 1
ATOM 1701 N N . HIS A 1 216 ? 4.736 14.657 -8.754 1.00 94.88 216 HIS A N 1
ATOM 1702 C CA . HIS A 1 216 ? 4.276 13.348 -8.290 1.00 94.88 216 HIS A CA 1
ATOM 1703 C C . HIS A 1 216 ? 2.757 13.281 -8.076 1.00 94.88 216 HIS A C 1
ATOM 1705 O O . HIS A 1 216 ? 2.162 12.237 -8.317 1.00 94.88 216 HIS A O 1
ATOM 1711 N N . MET A 1 217 ? 2.117 14.388 -7.680 1.00 97.12 217 MET A N 1
ATOM 1712 C CA . MET A 1 217 ? 0.660 14.442 -7.523 1.00 97.12 217 MET A CA 1
ATOM 1713 C C . MET A 1 217 ? -0.052 14.152 -8.850 1.00 97.12 217 MET A C 1
ATOM 1715 O O . MET A 1 217 ? -0.921 13.285 -8.904 1.00 97.12 217 MET A O 1
ATOM 1719 N N . THR A 1 218 ? 0.349 14.828 -9.928 1.00 97.81 218 THR A N 1
ATOM 1720 C CA . THR A 1 218 ? -0.207 14.608 -11.268 1.00 97.81 218 THR A CA 1
ATOM 1721 C C . THR A 1 218 ? 0.105 13.197 -11.753 1.00 97.81 218 THR A C 1
ATOM 1723 O O . THR A 1 218 ? -0.795 12.487 -12.193 1.00 97.81 218 THR A O 1
ATOM 1726 N N . ALA A 1 219 ? 1.356 12.754 -11.598 1.00 97.38 219 ALA A N 1
ATOM 1727 C CA . ALA A 1 219 ? 1.783 11.420 -12.007 1.00 97.38 219 ALA A CA 1
ATOM 1728 C C . ALA A 1 219 ? 0.936 10.312 -11.367 1.00 97.38 219 ALA A C 1
ATOM 1730 O O . ALA A 1 219 ? 0.483 9.409 -12.060 1.00 97.38 219 ALA A O 1
ATOM 1731 N N . VAL A 1 220 ? 0.666 10.408 -10.062 1.00 96.44 220 VAL A N 1
ATOM 1732 C CA . VAL A 1 220 ? -0.157 9.438 -9.325 1.00 96.44 220 VAL A CA 1
ATOM 1733 C C . VAL A 1 220 ? -1.585 9.379 -9.875 1.00 96.44 220 VAL A C 1
ATOM 1735 O O . VAL A 1 220 ? -2.090 8.287 -10.131 1.00 96.44 220 VAL A O 1
ATOM 1738 N N . HIS A 1 221 ? -2.217 10.532 -10.118 1.00 97.00 221 HIS A N 1
ATOM 1739 C CA . HIS A 1 221 ? -3.582 10.591 -10.656 1.00 97.00 221 HIS A CA 1
ATOM 1740 C C . HIS A 1 221 ? -3.679 10.091 -12.103 1.00 97.00 221 HIS A C 1
ATOM 1742 O O . HIS A 1 221 ? -4.733 9.606 -12.507 1.00 97.00 221 HIS A O 1
ATOM 1748 N N . LEU A 1 222 ? -2.592 10.187 -12.875 1.00 97.38 222 LEU A N 1
ATOM 1749 C CA . LEU A 1 222 ? -2.533 9.657 -14.235 1.00 97.38 222 LEU A CA 1
ATOM 1750 C C . LEU A 1 222 ? -2.235 8.155 -14.255 1.00 97.38 222 LEU A C 1
ATOM 1752 O O . LEU A 1 222 ? -2.919 7.433 -14.973 1.00 97.38 222 LEU A O 1
ATOM 1756 N N . LEU A 1 223 ? -1.252 7.682 -13.479 1.00 96.88 223 LEU A N 1
ATOM 1757 C CA . LEU A 1 223 ? -0.714 6.318 -13.567 1.00 96.88 223 LEU A CA 1
ATOM 1758 C C . LEU A 1 223 ? -1.531 5.271 -12.799 1.00 96.88 223 LEU A C 1
ATOM 1760 O O . LEU A 1 223 ? -1.703 4.170 -13.319 1.00 96.88 223 LEU A O 1
ATOM 1764 N N . ILE A 1 224 ? -2.061 5.578 -11.605 1.00 95.06 224 ILE A N 1
ATOM 1765 C CA . ILE A 1 224 ? -2.812 4.588 -10.804 1.00 95.06 224 ILE A CA 1
ATOM 1766 C C . ILE A 1 224 ? -4.007 4.004 -11.579 1.00 95.06 224 ILE A C 1
ATOM 1768 O O . ILE A 1 224 ? -4.114 2.777 -11.639 1.00 95.06 224 ILE A O 1
ATOM 1772 N N . PRO A 1 225 ? -4.861 4.811 -12.243 1.00 95.00 225 PRO A N 1
ATOM 1773 C CA . PRO A 1 225 ? -5.955 4.261 -13.042 1.00 95.00 225 PRO A CA 1
ATOM 1774 C C . PRO A 1 225 ? -5.486 3.353 -14.190 1.00 95.00 225 PRO A C 1
ATOM 1776 O O . PRO A 1 225 ? -6.216 2.444 -14.579 1.00 95.00 225 PRO A O 1
ATOM 1779 N N . GLN A 1 226 ? -4.273 3.559 -14.723 1.00 96.06 226 GLN A N 1
ATOM 1780 C CA . GLN A 1 226 ? -3.723 2.711 -15.793 1.00 96.06 226 GLN A CA 1
ATOM 1781 C C . GLN A 1 226 ? -3.232 1.369 -15.260 1.00 96.06 226 GLN A C 1
ATOM 1783 O O . GLN A 1 226 ? -3.384 0.361 -15.941 1.00 96.06 226 GLN A O 1
ATOM 1788 N N . ILE A 1 227 ? -2.695 1.337 -14.036 1.00 94.56 227 ILE A N 1
ATOM 1789 C CA . ILE A 1 227 ? -2.366 0.082 -13.347 1.00 94.56 227 ILE A CA 1
ATOM 1790 C C . ILE A 1 227 ? -3.651 -0.720 -13.110 1.00 94.56 227 ILE A C 1
ATOM 1792 O O . ILE A 1 227 ? -3.704 -1.911 -13.403 1.00 94.56 227 ILE A O 1
ATOM 1796 N N . GLU A 1 228 ? -4.716 -0.062 -12.649 1.00 94.50 228 GLU A N 1
ATOM 1797 C CA . GLU A 1 228 ? -6.017 -0.705 -12.452 1.00 94.50 228 GLU A CA 1
ATOM 1798 C C . GLU A 1 228 ? -6.613 -1.217 -13.775 1.00 94.50 228 GLU A C 1
ATOM 1800 O O . GLU A 1 228 ? -7.141 -2.327 -13.826 1.00 94.50 228 GLU A O 1
ATOM 1805 N N . ASN A 1 229 ? -6.491 -0.453 -14.869 1.00 95.31 229 ASN A N 1
ATOM 1806 C CA . ASN A 1 229 ? -6.879 -0.913 -16.205 1.00 95.31 229 ASN A CA 1
ATOM 1807 C C . ASN A 1 229 ? -6.059 -2.129 -16.654 1.00 95.31 229 ASN A C 1
ATOM 1809 O O . ASN A 1 229 ? -6.639 -3.104 -17.116 1.00 95.31 229 ASN A O 1
ATOM 1813 N N . ALA A 1 230 ? -4.738 -2.118 -16.465 1.00 95.62 230 ALA A N 1
ATOM 1814 C CA . ALA A 1 230 ? -3.876 -3.242 -16.825 1.00 95.62 230 ALA A CA 1
ATOM 1815 C C . ALA A 1 230 ? -4.274 -4.539 -16.096 1.00 95.62 230 ALA A C 1
ATOM 1817 O O . ALA A 1 230 ? -4.281 -5.607 -16.706 1.00 95.62 230 ALA A O 1
ATOM 1818 N N . LEU A 1 231 ? -4.683 -4.452 -14.823 1.00 95.31 231 LEU A N 1
ATOM 1819 C CA . LEU A 1 231 ? -5.220 -5.596 -14.074 1.00 95.31 231 LEU A CA 1
ATOM 1820 C C . LEU A 1 231 ? -6.566 -6.087 -14.627 1.00 95.31 231 LEU A C 1
ATOM 1822 O O . LEU A 1 231 ? -6.793 -7.294 -14.693 1.00 95.31 231 LEU A O 1
ATOM 1826 N N . ARG A 1 232 ? -7.444 -5.181 -15.077 1.00 95.56 232 ARG A N 1
ATOM 1827 C CA . ARG A 1 232 ? -8.692 -5.561 -15.765 1.00 95.56 232 ARG A CA 1
ATOM 1828 C C . ARG A 1 232 ? -8.410 -6.292 -17.070 1.00 95.56 232 ARG A C 1
ATOM 1830 O O . ARG A 1 232 ? -8.955 -7.369 -17.278 1.00 95.56 232 ARG A O 1
ATOM 1837 N N . VAL A 1 233 ? -7.526 -5.750 -17.906 1.00 95.94 233 VAL A N 1
ATOM 1838 C CA . VAL A 1 233 ? -7.143 -6.376 -19.181 1.00 95.94 233 VAL A CA 1
ATOM 1839 C C . VAL A 1 233 ? -6.510 -7.748 -18.941 1.00 95.94 233 VAL A C 1
ATOM 1841 O O . VAL A 1 233 ? -6.796 -8.698 -19.669 1.00 95.94 233 VAL A O 1
ATOM 1844 N N . LEU A 1 234 ? -5.679 -7.885 -17.903 1.00 95.56 234 LEU A N 1
ATOM 1845 C CA . LEU A 1 234 ? -5.121 -9.174 -17.500 1.00 95.56 234 LEU A CA 1
ATOM 1846 C C . LEU A 1 234 ? -6.225 -10.177 -17.126 1.00 95.56 234 LEU A C 1
ATOM 1848 O O . LEU A 1 234 ? -6.204 -11.307 -17.615 1.00 95.56 234 LEU A O 1
ATOM 1852 N N . LEU A 1 235 ? -7.204 -9.759 -16.318 1.00 95.50 235 LEU A N 1
ATOM 1853 C CA . LEU A 1 235 ? -8.339 -10.594 -15.918 1.00 95.50 235 LEU A CA 1
ATOM 1854 C C . LEU A 1 235 ? -9.193 -11.023 -17.12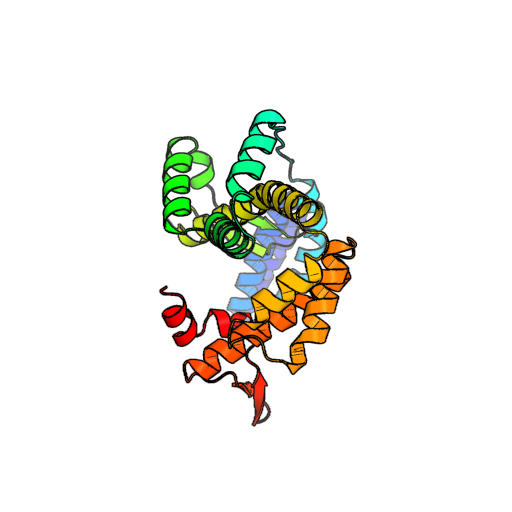2 1.00 95.50 235 LEU A C 1
ATOM 1856 O O . LEU A 1 235 ? -9.526 -12.201 -17.238 1.00 95.50 235 LEU A O 1
ATOM 1860 N N . GLU A 1 236 ? -9.505 -10.111 -18.046 1.00 95.12 236 GLU A N 1
ATOM 1861 C CA . GLU A 1 236 ? -10.251 -10.438 -19.272 1.00 95.12 236 GLU A CA 1
ATOM 1862 C C . GLU A 1 236 ? -9.498 -11.443 -20.142 1.00 95.12 236 GLU A C 1
ATOM 1864 O O . GLU A 1 236 ? -10.085 -12.411 -20.626 1.00 95.12 236 GLU A O 1
ATOM 1869 N N . LYS A 1 237 ? -8.181 -11.262 -20.308 1.00 94.12 237 LYS A N 1
ATOM 1870 C CA . LYS A 1 237 ? -7.336 -12.199 -21.065 1.00 94.12 237 LYS A CA 1
ATOM 1871 C C . LYS A 1 237 ? -7.242 -13.574 -20.410 1.00 94.12 237 LYS A C 1
ATOM 1873 O O . LYS A 1 237 ? -7.096 -14.561 -21.126 1.00 94.12 237 LYS A O 1
ATOM 1878 N N . ALA A 1 238 ? -7.348 -13.649 -19.086 1.00 93.38 238 ALA A N 1
ATOM 1879 C CA . ALA A 1 238 ? -7.453 -14.909 -18.357 1.00 93.38 238 ALA A CA 1
ATOM 1880 C C . ALA A 1 238 ? -8.852 -15.558 -18.472 1.00 93.38 238 ALA A C 1
ATOM 1882 O O . ALA A 1 238 ? -9.020 -16.712 -18.086 1.00 93.38 238 ALA A O 1
ATOM 1883 N N . GLY A 1 239 ? -9.845 -14.852 -19.028 1.00 93.31 239 GLY A N 1
ATOM 1884 C CA . GLY A 1 239 ? -11.227 -15.320 -19.185 1.00 93.31 239 GLY A CA 1
ATOM 1885 C C . GLY A 1 239 ? -12.165 -14.924 -18.039 1.00 93.31 239 GLY A C 1
ATOM 1886 O O . GLY A 1 239 ? -13.270 -15.458 -17.939 1.00 93.31 239 GLY A O 1
ATOM 1887 N N . GLY A 1 240 ? -11.741 -14.012 -17.162 1.00 93.31 240 GLY A N 1
ATOM 1888 C CA . GLY A 1 240 ? -12.527 -13.526 -16.032 1.00 93.31 240 GLY A CA 1
ATOM 1889 C C . GLY A 1 240 ? -13.440 -12.346 -16.374 1.00 93.31 240 GLY A C 1
ATOM 1890 O O . GLY A 1 240 ? -13.270 -11.658 -17.378 1.00 93.31 240 GLY A O 1
ATOM 1891 N N . SER A 1 241 ? -14.421 -12.087 -15.504 1.00 92.62 241 SER A N 1
ATOM 1892 C CA . SER A 1 241 ? -15.324 -10.936 -15.637 1.00 92.62 241 SER A CA 1
ATOM 1893 C C . SER A 1 241 ? -14.788 -9.721 -14.884 1.00 92.62 241 SER A C 1
ATOM 1895 O O . SER A 1 241 ? -14.576 -9.787 -13.672 1.00 92.62 241 SER A O 1
ATOM 1897 N N . VAL A 1 242 ? -14.670 -8.582 -15.566 1.00 94.00 242 VAL A N 1
ATOM 1898 C CA . VAL A 1 242 ? -14.328 -7.280 -14.961 1.00 94.00 242 VAL A CA 1
ATOM 1899 C C . VAL A 1 242 ? -15.546 -6.489 -14.489 1.00 94.00 242 VAL A C 1
ATOM 1901 O O . VAL A 1 242 ? -15.398 -5.387 -13.962 1.00 94.00 242 VAL A O 1
ATOM 1904 N N . LEU A 1 243 ? -16.754 -7.021 -14.680 1.00 93.06 243 LEU A N 1
ATOM 1905 C CA . LEU A 1 243 ? -18.004 -6.343 -14.356 1.00 93.06 243 LEU A CA 1
ATOM 1906 C C . LEU A 1 243 ? -18.580 -6.839 -13.029 1.00 93.06 243 LEU A C 1
ATOM 1908 O O . LEU A 1 243 ? -18.583 -8.033 -12.726 1.00 93.06 243 LEU A O 1
ATOM 1912 N N . LYS A 1 244 ? -19.123 -5.900 -12.258 1.00 91.00 244 LYS A N 1
ATOM 1913 C CA . LYS A 1 244 ? -19.821 -6.122 -10.995 1.00 91.00 244 LYS A CA 1
ATOM 1914 C C . LYS A 1 244 ? -21.243 -5.563 -11.099 1.00 91.00 244 LYS A C 1
ATOM 1916 O O . LYS A 1 244 ? -21.404 -4.396 -11.473 1.00 91.00 244 LYS A O 1
ATOM 1921 N N . PRO A 1 245 ? -22.280 -6.358 -10.784 1.00 90.69 245 PRO A N 1
ATOM 1922 C CA . PRO A 1 245 ? -23.655 -5.884 -10.839 1.00 90.69 245 PRO A CA 1
ATOM 1923 C C . PRO A 1 245 ? -23.895 -4.793 -9.792 1.00 90.69 245 PRO A C 1
ATOM 1925 O O . PRO A 1 245 ? -23.373 -4.838 -8.675 1.00 90.69 245 PRO A O 1
ATOM 1928 N N . THR A 1 246 ? -24.710 -3.807 -10.148 1.00 90.50 246 THR A N 1
ATOM 1929 C CA . THR A 1 246 ? -25.123 -2.723 -9.256 1.00 90.50 246 THR A CA 1
ATOM 1930 C C . THR A 1 246 ? -26.515 -2.990 -8.693 1.00 90.50 246 THR A C 1
ATOM 1932 O O . THR A 1 246 ? -27.328 -3.694 -9.291 1.00 90.50 246 THR A O 1
ATOM 1935 N N . ARG A 1 247 ? -26.835 -2.375 -7.545 1.00 83.25 247 ARG A N 1
ATOM 1936 C CA . ARG A 1 247 ? -28.166 -2.494 -6.915 1.00 83.25 247 ARG A CA 1
ATOM 1937 C C . ARG A 1 247 ? -29.315 -1.997 -7.810 1.00 83.25 247 ARG A C 1
ATOM 1939 O O . ARG A 1 247 ? -30.456 -2.362 -7.564 1.00 83.25 247 ARG A O 1
ATOM 1946 N N . GLY A 1 248 ? -29.017 -1.183 -8.827 1.00 86.50 248 GLY A N 1
ATOM 1947 C CA . GLY A 1 248 ? -29.988 -0.644 -9.785 1.00 86.50 248 GLY A CA 1
ATOM 1948 C C . GLY A 1 248 ? -30.166 -1.467 -11.067 1.00 86.50 248 GLY A C 1
ATOM 1949 O O . GLY A 1 248 ? -30.819 -0.985 -11.984 1.00 86.50 248 GLY A O 1
ATOM 1950 N N . GLY A 1 249 ? -29.577 -2.666 -11.167 1.00 85.19 249 GLY A N 1
ATOM 1951 C CA . GLY A 1 249 ? -29.726 -3.544 -12.338 1.00 85.19 249 GLY A CA 1
ATOM 1952 C C . GLY A 1 249 ? -28.766 -3.262 -13.503 1.00 85.19 249 GLY A C 1
ATOM 1953 O O . GLY A 1 249 ? -28.949 -3.818 -14.581 1.00 85.19 249 GLY A O 1
ATOM 1954 N N . GLY A 1 250 ? -27.748 -2.419 -13.298 1.00 91.25 250 GLY A N 1
ATOM 1955 C CA . GLY A 1 250 ? -26.659 -2.189 -14.257 1.00 91.25 250 GLY A CA 1
ATOM 1956 C C . GLY A 1 250 ? -25.365 -2.907 -13.867 1.00 91.25 250 GLY A C 1
ATOM 1957 O O . GLY A 1 250 ? -25.325 -3.652 -12.889 1.00 91.25 250 GLY A O 1
ATOM 1958 N N . PHE A 1 251 ? -24.282 -2.621 -14.588 1.00 92.88 251 PHE A N 1
ATOM 1959 C CA . PHE A 1 251 ? -22.943 -3.130 -14.288 1.00 92.88 251 PHE A CA 1
ATOM 1960 C C . PHE A 1 251 ? -21.953 -1.977 -14.165 1.00 92.88 251 PHE A C 1
ATOM 1962 O O . PHE A 1 251 ? -21.981 -1.048 -14.967 1.00 92.88 251 PHE A O 1
ATOM 1969 N N . ASN A 1 252 ? -21.068 -2.069 -13.179 1.00 92.25 252 ASN A N 1
ATOM 1970 C CA . ASN A 1 252 ? -19.895 -1.214 -13.051 1.00 92.25 252 ASN A CA 1
ATOM 1971 C C . ASN A 1 252 ? -18.639 -2.060 -13.239 1.00 92.25 252 ASN A C 1
ATOM 1973 O O . ASN A 1 252 ? -18.666 -3.271 -13.020 1.00 92.25 252 ASN A O 1
ATOM 1977 N N . PHE A 1 253 ? -17.522 -1.424 -13.577 1.00 91.94 253 PHE A N 1
ATOM 1978 C CA . PHE A 1 253 ? -16.234 -2.095 -13.468 1.00 91.94 253 PHE A CA 1
ATOM 1979 C C . PHE A 1 253 ? -15.926 -2.443 -12.010 1.00 91.94 253 PHE A C 1
ATOM 1981 O O . PHE A 1 253 ? -16.230 -1.673 -11.095 1.00 91.94 253 PHE A O 1
ATOM 1988 N N . LYS A 1 254 ? -15.287 -3.595 -11.808 1.00 92.25 254 LYS A N 1
ATOM 1989 C CA . LYS A 1 254 ? -14.620 -3.941 -10.554 1.00 92.25 254 LYS A CA 1
ATOM 1990 C C . LYS A 1 254 ? -13.602 -2.852 -10.219 1.00 92.25 254 LYS A C 1
ATOM 1992 O O . LYS A 1 254 ? -12.834 -2.433 -11.093 1.00 92.25 254 LYS A O 1
ATOM 1997 N N . ALA A 1 255 ? -13.639 -2.378 -8.977 1.00 91.38 255 ALA A N 1
ATOM 1998 C CA . ALA A 1 255 ? -12.616 -1.489 -8.436 1.00 91.38 255 ALA A CA 1
ATOM 1999 C C . ALA A 1 255 ? -11.345 -2.287 -8.110 1.00 91.38 255 ALA A C 1
ATOM 2001 O O . ALA A 1 255 ? -11.410 -3.509 -7.998 1.00 91.38 255 ALA A O 1
ATOM 2002 N N . LEU A 1 256 ? -10.214 -1.614 -7.886 1.00 89.62 256 LEU A N 1
ATOM 2003 C CA . LEU A 1 256 ? -8.942 -2.271 -7.560 1.00 89.62 256 LEU A CA 1
ATOM 2004 C C . LEU A 1 256 ? -9.062 -3.322 -6.444 1.00 89.62 256 LEU A C 1
ATOM 2006 O O . LEU A 1 256 ? -8.565 -4.426 -6.615 1.00 89.62 256 LEU A O 1
ATOM 2010 N N . ASN A 1 257 ? -9.774 -3.026 -5.351 1.00 89.38 257 ASN A N 1
ATOM 2011 C CA . ASN A 1 257 ? -9.977 -4.005 -4.275 1.00 89.38 257 ASN A CA 1
ATOM 2012 C C . ASN A 1 257 ? -10.718 -5.261 -4.765 1.00 89.38 257 ASN A C 1
ATOM 2014 O O . ASN A 1 257 ? -10.307 -6.371 -4.472 1.00 89.38 257 ASN A O 1
ATOM 2018 N N . ASP A 1 258 ? -11.774 -5.086 -5.568 1.00 91.38 258 ASP A N 1
ATOM 2019 C CA . ASP A 1 258 ? -12.523 -6.210 -6.145 1.00 91.38 258 ASP A CA 1
ATOM 2020 C C . ASP A 1 258 ? -11.680 -7.026 -7.147 1.00 91.38 258 ASP A C 1
ATOM 2022 O O . ASP A 1 258 ? -11.993 -8.187 -7.397 1.00 91.38 258 ASP A O 1
ATOM 2026 N N . LEU A 1 259 ? -10.666 -6.414 -7.775 1.00 92.06 259 LEU A N 1
ATOM 2027 C CA . LEU A 1 259 ? -9.744 -7.094 -8.692 1.00 92.06 259 LEU A CA 1
ATOM 2028 C C . LEU A 1 259 ? -8.690 -7.899 -7.931 1.00 92.06 259 LEU A C 1
ATOM 2030 O O . LEU A 1 259 ? -8.402 -9.025 -8.316 1.00 92.06 259 LEU A O 1
ATOM 2034 N N . LEU A 1 260 ? -8.122 -7.335 -6.863 1.00 89.50 260 LEU A N 1
ATOM 2035 C CA . LEU A 1 260 ? -7.112 -8.015 -6.047 1.00 89.50 260 LEU A CA 1
ATOM 2036 C C . LEU A 1 260 ? -7.684 -9.242 -5.321 1.00 89.50 260 LEU A C 1
ATOM 2038 O O . LEU A 1 260 ? -6.966 -10.217 -5.136 1.00 89.50 260 LEU A O 1
ATOM 2042 N N . ASP A 1 261 ? -8.979 -9.220 -4.996 1.00 89.81 261 ASP A N 1
ATOM 2043 C CA . ASP A 1 261 ? -9.694 -10.349 -4.390 1.00 89.81 261 ASP A CA 1
ATOM 2044 C C . ASP A 1 261 ? -10.227 -11.368 -5.429 1.00 89.81 261 ASP A C 1
ATOM 2046 O O . ASP A 1 261 ? -10.895 -12.339 -5.062 1.00 89.81 261 ASP A O 1
ATOM 2050 N N . ASP A 1 262 ? -9.996 -11.163 -6.735 1.00 92.81 262 ASP A N 1
ATOM 2051 C CA . ASP A 1 262 ? -10.507 -12.061 -7.775 1.00 92.81 262 ASP A CA 1
ATOM 2052 C C . ASP A 1 262 ? -9.697 -13.375 -7.827 1.00 92.81 262 ASP A C 1
ATOM 2054 O O . ASP A 1 262 ? -8.494 -13.334 -8.110 1.00 92.81 262 ASP A O 1
ATOM 2058 N N . PRO A 1 263 ? -10.327 -14.555 -7.639 1.00 91.69 263 PRO A N 1
ATOM 2059 C CA . PRO A 1 263 ? -9.611 -15.831 -7.585 1.00 91.69 263 PRO A CA 1
ATOM 2060 C C . PRO A 1 263 ? -8.778 -16.136 -8.832 1.00 91.69 263 PRO A C 1
ATOM 2062 O O . PRO A 1 263 ? -7.749 -16.803 -8.742 1.00 91.69 263 PRO A O 1
ATOM 2065 N N . LEU A 1 264 ? -9.214 -15.661 -10.004 1.00 93.12 264 LEU A N 1
ATOM 2066 C CA . LEU A 1 264 ? -8.493 -15.896 -11.247 1.00 93.12 264 LEU A CA 1
ATOM 2067 C C . LEU A 1 264 ? -7.227 -15.038 -11.323 1.00 93.12 264 LEU A C 1
ATOM 2069 O O . LEU A 1 264 ? -6.203 -15.517 -11.803 1.00 93.12 264 LEU A O 1
ATOM 2073 N N . LEU A 1 265 ? -7.267 -13.798 -10.823 1.00 90.38 265 LEU A N 1
ATOM 2074 C CA . LEU A 1 265 ? -6.068 -12.960 -10.734 1.00 90.38 265 LEU A CA 1
ATOM 2075 C C . LEU A 1 265 ? -5.075 -13.510 -9.708 1.00 90.38 265 LEU A C 1
ATOM 2077 O O . LEU A 1 265 ? -3.889 -13.582 -10.023 1.00 90.38 265 LEU A O 1
ATOM 2081 N N . VAL A 1 266 ? -5.547 -13.967 -8.545 1.00 88.69 266 VAL A N 1
ATOM 2082 C CA . VAL A 1 266 ? -4.713 -14.643 -7.531 1.00 88.69 266 VAL A CA 1
ATOM 2083 C C . VAL A 1 266 ? -3.966 -15.828 -8.158 1.00 88.69 266 VAL A C 1
ATOM 2085 O O . VAL A 1 266 ? -2.739 -15.906 -8.089 1.00 88.69 266 VAL A O 1
ATOM 2088 N N . GLN A 1 267 ? -4.681 -16.670 -8.912 1.00 90.00 267 GLN A N 1
ATOM 2089 C CA . GLN A 1 267 ? -4.085 -17.797 -9.628 1.00 90.00 267 GLN A CA 1
ATOM 2090 C C . GLN A 1 267 ? -3.051 -17.366 -10.685 1.00 90.00 267 GLN A C 1
ATOM 2092 O O . GLN A 1 267 ? -2.011 -18.010 -10.823 1.00 90.00 267 GLN A O 1
ATOM 2097 N N . VAL A 1 268 ? -3.316 -16.295 -11.445 1.00 88.19 268 VAL A N 1
ATOM 2098 C CA . VAL A 1 268 ? -2.386 -15.768 -12.465 1.00 88.19 268 VAL A CA 1
ATOM 2099 C C . VAL A 1 268 ? -1.083 -15.272 -11.837 1.00 88.19 268 VAL A C 1
ATOM 2101 O O . VAL A 1 268 ? -0.015 -15.471 -12.420 1.00 88.19 268 VAL A O 1
ATOM 2104 N N . PHE A 1 269 ? -1.149 -14.657 -10.656 1.00 83.94 269 PHE A N 1
ATOM 2105 C CA . PHE A 1 269 ? 0.035 -14.209 -9.920 1.00 83.94 269 PHE A CA 1
ATOM 2106 C C . PHE A 1 269 ? 0.748 -15.332 -9.153 1.00 83.94 269 PHE A C 1
ATOM 2108 O O . PHE A 1 269 ? 1.868 -15.125 -8.684 1.00 83.94 269 PHE A O 1
ATOM 2115 N N . GLY A 1 270 ? 0.167 -16.535 -9.114 1.00 75.69 270 GLY A N 1
ATOM 2116 C CA . GLY A 1 270 ? 0.767 -17.710 -8.484 1.00 75.69 270 GLY A CA 1
ATOM 2117 C C . GLY A 1 270 ? 0.694 -17.691 -6.958 1.00 75.69 270 GLY A C 1
ATOM 2118 O O . GLY A 1 270 ? 1.567 -18.279 -6.315 1.00 75.69 270 GLY A O 1
ATOM 2119 N N . GLU A 1 271 ? -0.310 -17.005 -6.408 1.00 61.38 271 GLU A N 1
ATOM 2120 C CA . GLU A 1 271 ? -0.662 -17.036 -4.982 1.00 61.38 271 GLU A CA 1
ATOM 2121 C C . GLU A 1 271 ? -1.700 -18.123 -4.661 1.00 61.38 271 GLU A C 1
ATOM 2123 O O . GLU A 1 271 ? -2.525 -18.464 -5.544 1.00 61.38 271 GLU A O 1
#

Radius of gyration: 24.52 Å; chains: 1; bounding box: 68×34×61 Å

Secondary structure (DSSP, 8-state):
-HHHHHHHHHHHHHHHHHHHTTS-HHHHHHHHHHHHHHHHHTT-HHHHHHHHHHHHHHHHHHHHHPPP--------HHHHHHHHHHHS-S-HHHHHHHHHHHHS--HHHHHHHHHHHHHH-HHHHHS-EEEE-TTS-EEEEE--TTT-HHHHHHHHHHHHHHHHHHHHHHHHHHHHHH-TTHHHHHHHHHTTSTTS-GGGHHHHHHHHHHHHTT-HHHHHHHHHHHHHHHHHHHHHHTT---EEE-TTS-EEEPPHHHHHT-HHHHHHHT-

Sequence (271 aa):
RGEDVKRVIVAVGDAFIQASSKASALQTSAWLQRLHATYKEFGLSDEAEKISIKLREVGEKAKSELKPISHTMEVPKEKMEKYIAALTKGDLDDVLMRIAAHYIPKKSAVEKQLKELAGEAPIAFLIPMELQDNMGRPLAKVGSLEEDLEGHTVKQMSQNMAIESIFLRQVLESLVKKYPTFENLCVDYLFRSPIFEEDRKSIIGWGVKEYLNGNHMTAVHLLIPQIENALRVLLEKAGGSVLKPTRGGGFNFKALNDLLDDPLLVQVFGE

pLDDT: mean 91.36, std 4.67, range [59.09, 97.81]

Foldseek 3Di:
DLVVVVVVLVVVVVVLVVVLVPDQLLSNLVSLVVSLVVCVVSVVVVVSVVSVVVNLVSQQRNVVVDDDDDDDDDDDPVNLVVVLCVLCPDDPVSNVVSLVVVLDDDLVVLLVVVVVVCVVPVVVQQDKDFDADPSRHTDDIAHRCVVHVPSSSVVSSVVVNVVCVVSSVVNVVVVCVVDVPCLVVVLVVVVVDPLQDPVLSVLQSVLSVCVVVVVPVSNCVSVVVRVQSSLCSVQVVLVHDQWDADPVGDTDGDDPVSSVPDPSSCVVVPD

Organism: NCBI:txid412755